Protein AF-A0A2I4CXC2-F1 (afdb_monomer_lite)

Foldseek 3Di:
DDDDDDDDDDDDDDDDDDDDDDDDDDDDDDDDDDDDDDDDDDDDDDDDDDDDDDDDDDDDDDDPPPPDDPPPPDPADDCVQLVQQVVVPWDQDPPPRDTDRQADPVVRDGPSGDPVVHDDAAEAEEDDDDQADEPLVVLVVLVVVVPVPDDDDDDDDDDDDDDDDQDPFSHDYYDYDADDPVVVVVVCPPPVNPPHRYHYHQPDFELDPDDDPPDDRSDYHRLRSVLVSVVCCVCVVRVDDDPCPPVCSCVVVVVVSVVSVVVVVVVVVD

Secondary structure (DSSP, 8-state):
------------------------PPPP-PPP----------------------------SS--SS-S-TTTT--PPPTHHHHHHHHT--EE-TTT--EESSEETTTTEE-SS-TTSSPPPPEEEE--STT-B-HHHHHHHHHHHHHTT--------------------S--EEEE--S-TTTHHHHHT-TTTTTSEEE---S-----SS--TTS-TT---HHHHHHHHHHHIIIIII-PPPSSTTGGGGHHHHHHHHHHHHHHHHHTT-

pLDDT: mean 70.17, std 25.65, range [21.83, 96.62]

Sequence (270 aa):
MSALLSVGCRTKLRLFPAAVSCRRLQLKKEPTLSQDQSVSMSSLDSHQQLSAGCRDKSTAADSEECTRPPLQGLQLASHAVLDRARQRGRVSCSRCGRNRMFFCYNCCLLLGTDKEAVPRVQVVLVFPGPQAVSFEDMLQRLRDRSSNGSGDSGEPRPKRLRAEGVQATPLKKVVFIDSTWNQTNEISTDERLQGLLRVELTSRKTCFWRSQHGKPDTYLATIEAIYYFLKDFHQLGLGLEYHGEYDNLLFFYSYLHSLVNSARRAASRS

InterPro domains:
  IPR005636 DTW [PF03942] (119-259)
  IPR005636 DTW [SM01144] (100-265)
  IPR051521 tRNA-uridine aminocarboxypropyltransferase 1/YIPF3 [PTHR15627] (119-265)

Organism: Austrofundulus limnaeus (NCBI:txid52670)
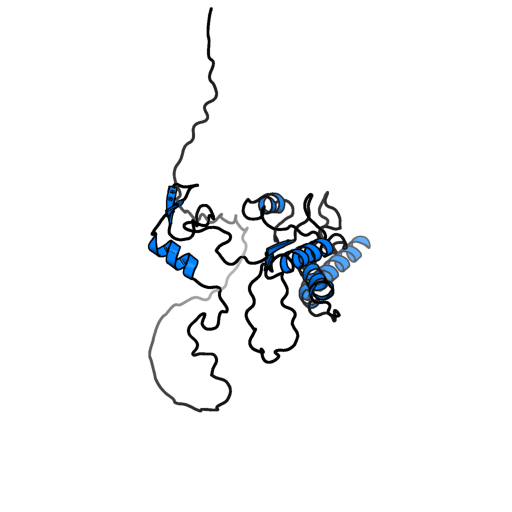
Structure (mmCIF, N/CA/C/O backbone):
data_AF-A0A2I4CXC2-F1
#
_entry.id   AF-A0A2I4CXC2-F1
#
loop_
_atom_site.group_PDB
_atom_site.id
_atom_site.type_symbol
_atom_site.label_atom_id
_atom_site.label_alt_id
_atom_site.label_comp_id
_atom_site.label_asym_id
_atom_site.label_entity_id
_atom_site.label_seq_id
_atom_site.pdbx_PDB_ins_code
_atom_site.Cartn_x
_atom_site.Cartn_y
_atom_site.Cartn_z
_atom_site.occupancy
_atom_site.B_iso_or_equiv
_atom_site.auth_seq_id
_atom_site.auth_comp_id
_atom_site.auth_asym_id
_atom_site.auth_atom_id
_atom_site.pdbx_PDB_model_num
ATOM 1 N N . MET A 1 1 ? 13.325 54.618 29.914 1.00 37.59 1 MET A N 1
ATOM 2 C CA . MET A 1 1 ? 12.220 55.282 29.189 1.00 37.59 1 MET A CA 1
ATOM 3 C C . MET A 1 1 ? 12.516 55.233 27.696 1.00 37.59 1 MET A C 1
ATOM 5 O O . MET A 1 1 ? 13.687 55.228 27.346 1.00 37.59 1 MET A O 1
ATOM 9 N N . SER A 1 2 ? 11.457 55.198 26.884 1.00 28.27 2 SER A N 1
ATOM 10 C CA . SER A 1 2 ? 11.387 55.098 25.412 1.00 28.27 2 SER A CA 1
ATOM 11 C C . SER A 1 2 ? 11.199 53.698 24.818 1.00 28.27 2 SER A C 1
ATOM 13 O O . SER A 1 2 ? 12.092 52.858 24.784 1.00 28.27 2 SER A O 1
ATOM 15 N N . ALA A 1 3 ? 9.967 53.516 24.342 1.00 31.14 3 ALA A N 1
ATOM 16 C CA . ALA A 1 3 ? 9.490 52.509 23.412 1.00 31.14 3 ALA A CA 1
ATOM 17 C C . ALA A 1 3 ? 9.954 52.807 21.975 1.00 31.14 3 ALA A C 1
ATOM 19 O O . ALA A 1 3 ? 10.245 53.958 21.663 1.00 31.14 3 ALA A O 1
ATOM 20 N N . LEU A 1 4 ? 9.904 51.796 21.101 1.00 30.23 4 LEU A N 1
ATOM 21 C CA . LEU A 1 4 ? 9.294 51.880 19.766 1.00 30.23 4 LEU A CA 1
ATOM 22 C C . LEU A 1 4 ? 9.172 50.471 19.161 1.00 30.23 4 LEU A C 1
ATOM 24 O O . LEU A 1 4 ? 10.152 49.749 18.996 1.00 30.23 4 LEU A O 1
ATOM 28 N N . LEU A 1 5 ? 7.928 50.099 18.852 1.00 30.16 5 LEU A N 1
ATOM 29 C CA . LEU A 1 5 ? 7.553 48.985 17.986 1.00 30.16 5 LEU A CA 1
ATOM 30 C C . LEU A 1 5 ? 7.993 49.277 16.545 1.00 30.16 5 LEU A C 1
ATOM 32 O O . LEU A 1 5 ? 7.842 50.405 16.078 1.00 30.16 5 LEU A O 1
ATOM 36 N N . SER A 1 6 ? 8.406 48.246 15.806 1.00 27.73 6 SER A N 1
ATOM 37 C CA . SER A 1 6 ? 8.357 48.276 14.345 1.00 27.73 6 SER A CA 1
ATOM 38 C C . SER A 1 6 ? 7.785 46.977 13.791 1.00 27.73 6 SER A C 1
ATOM 40 O O . SER A 1 6 ? 8.124 45.873 14.211 1.00 27.73 6 SER A O 1
ATOM 42 N N . VAL A 1 7 ? 6.860 47.182 12.863 1.00 31.84 7 VAL A N 1
ATOM 43 C CA . VAL A 1 7 ? 6.001 46.239 12.160 1.00 31.84 7 VAL A CA 1
ATOM 44 C C . VAL A 1 7 ? 6.451 46.220 10.701 1.00 31.84 7 VAL A C 1
ATOM 46 O O . VAL A 1 7 ? 6.673 47.275 10.114 1.00 31.84 7 VAL A O 1
ATOM 49 N N . GLY A 1 8 ? 6.482 45.045 10.077 1.00 28.12 8 GLY A N 1
ATOM 50 C CA . GLY A 1 8 ? 6.570 44.880 8.621 1.00 28.12 8 GLY A CA 1
ATOM 51 C C . GLY A 1 8 ? 6.933 43.431 8.305 1.00 28.12 8 GLY A C 1
ATOM 52 O O . GLY A 1 8 ? 7.941 42.941 8.779 1.00 28.12 8 GLY A O 1
ATOM 53 N N . CYS A 1 9 ? 6.131 42.652 7.587 1.00 28.42 9 CYS A N 1
ATOM 54 C CA . CYS A 1 9 ? 5.804 42.920 6.198 1.00 28.42 9 CYS A CA 1
ATOM 55 C C . CYS A 1 9 ? 4.432 42.329 5.828 1.00 28.42 9 CYS A C 1
ATOM 57 O O . CYS A 1 9 ? 4.094 41.200 6.179 1.00 28.42 9 CYS A O 1
ATOM 59 N N . ARG A 1 10 ? 3.634 43.128 5.114 1.00 32.59 10 ARG A N 1
ATOM 60 C CA . ARG A 1 10 ? 2.324 42.769 4.564 1.00 32.59 10 ARG A CA 1
ATOM 61 C C . ARG A 1 10 ? 2.517 42.117 3.195 1.00 32.59 10 ARG A C 1
ATOM 63 O O . ARG A 1 10 ? 2.983 42.788 2.278 1.00 32.59 10 ARG A O 1
ATOM 70 N N . THR A 1 11 ? 2.014 40.902 2.995 1.00 34.59 11 THR A N 1
ATOM 71 C CA . THR A 1 11 ? 1.656 40.424 1.650 1.00 34.59 11 THR A CA 1
ATOM 72 C C . THR A 1 11 ? 0.171 40.089 1.634 1.00 34.59 11 THR A C 1
ATOM 74 O O . THR A 1 11 ? -0.320 39.256 2.390 1.00 34.59 11 THR A O 1
ATOM 77 N N . LYS A 1 12 ? -0.560 40.849 0.816 1.00 32.84 12 LYS A N 1
ATOM 78 C CA . LYS A 1 12 ? -2.009 40.777 0.626 1.00 32.84 12 LYS A CA 1
ATOM 79 C C . LYS A 1 12 ? -2.404 39.424 0.026 1.00 32.84 12 LYS A C 1
ATOM 81 O O . LYS A 1 12 ? -1.987 39.109 -1.084 1.00 32.84 12 LYS A O 1
ATOM 86 N N . LEU A 1 13 ? -3.301 38.707 0.705 1.00 26.52 13 LEU A N 1
ATOM 87 C CA . LEU A 1 13 ? -4.211 37.761 0.062 1.00 26.52 13 LEU A CA 1
ATOM 88 C C . LEU A 1 13 ? -5.132 38.529 -0.902 1.00 26.52 13 LEU A C 1
ATOM 90 O O . LEU A 1 13 ? -5.768 3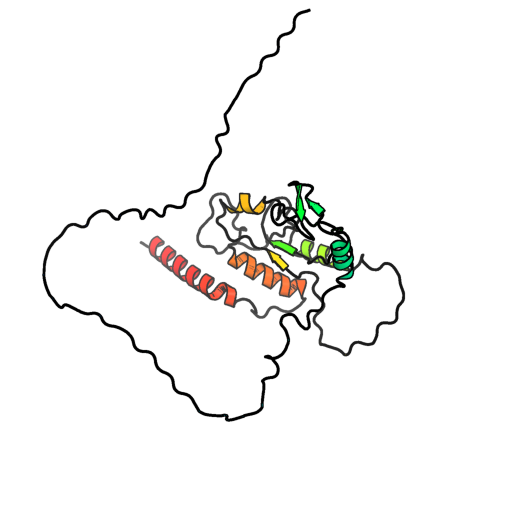9.510 -0.511 1.00 26.52 13 LEU A O 1
ATOM 94 N N . ARG A 1 14 ? -5.263 38.043 -2.139 1.00 30.25 14 ARG A N 1
ATOM 95 C CA . ARG A 1 14 ? -6.475 38.220 -2.947 1.00 30.25 14 ARG A CA 1
ATOM 96 C C . ARG A 1 14 ? -7.076 36.842 -3.197 1.00 30.25 14 ARG A C 1
ATOM 98 O O . ARG A 1 14 ? -6.388 35.936 -3.652 1.00 30.25 14 ARG A O 1
ATOM 105 N N . LEU A 1 15 ? -8.351 36.717 -2.853 1.00 26.33 15 LEU A N 1
ATOM 106 C CA . LEU A 1 15 ? -9.202 35.556 -3.074 1.00 26.33 15 LEU A CA 1
ATOM 107 C C . LEU A 1 15 ? -10.128 35.824 -4.279 1.00 26.33 15 LEU A C 1
ATOM 109 O O . LEU A 1 15 ? -10.393 36.988 -4.580 1.00 26.33 15 LEU A O 1
ATOM 113 N N . PHE A 1 16 ? -10.678 34.731 -4.828 1.00 25.25 16 PHE A N 1
ATOM 114 C CA . PHE A 1 16 ? -11.792 34.578 -5.793 1.00 25.25 16 PHE A CA 1
ATOM 115 C C . PHE A 1 16 ? -11.436 34.498 -7.293 1.00 25.25 16 PHE A C 1
ATOM 117 O O . PHE A 1 16 ? -10.509 35.165 -7.739 1.00 25.25 16 PHE A O 1
ATOM 124 N N . PRO A 1 17 ? -12.272 33.829 -8.120 1.00 31.28 17 PRO A N 1
ATOM 125 C CA . PRO A 1 17 ? -12.870 32.495 -7.969 1.00 31.28 17 PRO A CA 1
ATOM 126 C C . PRO A 1 17 ? -12.696 31.631 -9.246 1.00 31.28 17 PRO A C 1
ATOM 128 O O . PRO A 1 17 ? -12.176 32.074 -10.265 1.00 31.28 17 PRO A O 1
ATOM 131 N N . ALA A 1 18 ? -13.153 30.379 -9.184 1.00 28.72 18 ALA A N 1
ATOM 132 C CA . ALA A 1 18 ? -13.171 29.430 -10.295 1.00 28.72 18 ALA A CA 1
ATOM 133 C C . ALA A 1 18 ? -14.007 29.904 -11.502 1.00 28.72 18 ALA A C 1
ATOM 135 O O . ALA A 1 18 ? -15.145 30.338 -11.336 1.00 28.72 18 ALA A O 1
ATOM 136 N N . ALA A 1 19 ? -13.483 29.697 -12.713 1.00 28.44 19 ALA A N 1
ATOM 137 C CA . ALA A 1 19 ? -14.275 29.519 -13.925 1.00 28.44 19 ALA A CA 1
ATOM 138 C C . ALA A 1 19 ? -13.530 28.591 -14.895 1.00 28.44 19 ALA A C 1
ATOM 140 O O . ALA A 1 19 ? -12.370 28.801 -15.246 1.00 28.44 19 ALA A O 1
ATOM 141 N N . VAL A 1 20 ? -14.232 27.537 -15.290 1.00 33.56 20 VAL A N 1
ATOM 142 C CA . VAL A 1 20 ? -13.863 26.566 -16.315 1.00 33.56 20 VAL A CA 1
ATOM 143 C C . VAL A 1 20 ? -13.752 27.281 -17.662 1.00 33.56 20 VAL A C 1
ATOM 145 O O . VAL A 1 20 ? -14.704 27.915 -18.108 1.00 33.56 20 VAL A O 1
ATOM 148 N N . SER A 1 21 ? -12.619 27.143 -18.349 1.00 27.64 21 SER A N 1
ATOM 149 C CA . SER A 1 21 ? -12.557 27.368 -19.794 1.00 27.64 21 SER A CA 1
ATOM 150 C C . SER A 1 21 ? -11.526 26.437 -20.415 1.00 27.64 21 SER A C 1
ATOM 152 O O . SER A 1 21 ? -10.316 26.597 -20.267 1.00 27.64 21 SER A O 1
ATOM 154 N N . CYS A 1 22 ? -12.047 25.420 -21.094 1.00 30.59 22 CYS A N 1
ATOM 155 C CA . CYS A 1 22 ? -11.311 24.563 -22.002 1.00 30.59 22 CYS A CA 1
ATOM 156 C C . CYS A 1 22 ? -10.794 25.428 -23.165 1.00 30.59 22 CYS A C 1
ATOM 158 O O . CYS A 1 22 ? -11.579 25.892 -23.991 1.00 30.59 22 CYS A O 1
ATOM 160 N N . ARG A 1 23 ? -9.477 25.658 -23.241 1.00 29.89 23 ARG A N 1
ATOM 161 C CA . ARG A 1 23 ? -8.827 26.169 -24.455 1.00 29.89 23 ARG A CA 1
ATOM 162 C C . ARG A 1 23 ? -7.799 25.170 -24.965 1.00 29.89 23 ARG A C 1
ATOM 164 O O . ARG A 1 23 ? -6.670 25.082 -24.500 1.00 29.89 23 ARG A O 1
ATOM 171 N N . ARG A 1 24 ? -8.278 24.437 -25.967 1.00 29.05 24 ARG A N 1
ATOM 172 C CA . ARG A 1 24 ? -7.571 23.741 -27.042 1.00 29.05 24 ARG A CA 1
ATOM 173 C C . ARG A 1 24 ? -6.369 24.573 -27.519 1.00 29.05 24 ARG A C 1
ATOM 175 O O . ARG A 1 24 ? -6.559 25.628 -28.122 1.00 29.05 24 ARG A O 1
ATOM 182 N N . LEU A 1 25 ? -5.146 24.115 -27.247 1.00 27.22 25 LEU A N 1
ATOM 183 C CA . LEU A 1 25 ? -3.943 24.681 -27.858 1.00 27.22 25 LEU A CA 1
ATOM 184 C C . LEU A 1 25 ? -3.836 24.181 -29.303 1.00 27.22 25 LEU A C 1
ATOM 186 O O . LEU A 1 25 ? -3.941 22.989 -29.584 1.00 27.22 25 LEU A O 1
ATOM 190 N N . GLN A 1 26 ? -3.715 25.149 -30.205 1.00 27.84 26 GLN A N 1
ATOM 191 C CA . GLN A 1 26 ? -3.721 25.011 -31.654 1.00 27.84 26 GLN A CA 1
ATOM 192 C C . GLN A 1 26 ? -2.409 24.395 -32.160 1.00 27.84 26 GLN A C 1
ATOM 194 O O . GLN A 1 26 ? -1.320 24.862 -31.826 1.00 27.84 26 GLN A O 1
ATOM 199 N N . LEU A 1 27 ? -2.538 23.375 -33.011 1.00 25.33 27 LEU A N 1
ATOM 200 C CA . LEU A 1 27 ? -1.482 22.859 -33.880 1.00 25.33 27 LEU A CA 1
ATOM 201 C C . LEU A 1 27 ? -1.087 23.930 -34.911 1.00 25.33 27 LEU A C 1
ATOM 203 O O . LEU A 1 27 ? -1.946 24.546 -35.545 1.00 25.33 27 LEU A O 1
ATOM 207 N N . LYS A 1 28 ? 0.221 24.154 -35.071 1.00 29.17 28 LYS A N 1
ATOM 208 C CA . LYS A 1 28 ? 0.804 25.031 -36.093 1.00 29.17 28 LYS A CA 1
ATOM 209 C C . LYS A 1 28 ? 1.040 24.246 -37.394 1.00 29.17 28 LYS A C 1
ATOM 211 O O . LYS A 1 28 ? 1.805 23.295 -37.389 1.00 29.17 28 LYS A O 1
ATOM 216 N N . LYS A 1 29 ? 0.365 24.716 -38.452 1.00 26.84 29 LYS A N 1
ATOM 217 C CA . LYS A 1 29 ? 0.660 24.729 -39.905 1.00 26.84 29 LYS A CA 1
ATOM 218 C C . LYS A 1 29 ? 1.588 23.659 -40.526 1.00 26.84 29 LYS A C 1
ATOM 220 O O . LYS A 1 29 ? 2.793 23.668 -40.307 1.00 26.84 29 LYS A O 1
ATOM 225 N N . GLU A 1 30 ? 0.989 22.909 -41.450 1.00 27.02 30 GLU A N 1
ATOM 226 C CA . GLU A 1 30 ? 1.577 22.188 -42.596 1.00 27.02 30 GLU A CA 1
ATOM 227 C C . GLU A 1 30 ? 2.148 23.133 -43.682 1.00 27.02 30 GLU A C 1
ATOM 229 O O . GLU A 1 30 ? 1.656 24.263 -43.822 1.00 27.02 30 GLU A O 1
ATOM 234 N N . PRO A 1 31 ? 3.075 22.656 -44.539 1.00 26.44 31 PRO A N 1
ATOM 235 C CA . PRO A 1 31 ? 3.240 23.106 -45.916 1.00 26.44 31 PRO A CA 1
ATOM 236 C C . PRO A 1 31 ? 2.554 22.156 -46.925 1.00 26.44 31 PRO A C 1
ATOM 238 O O . PRO A 1 31 ? 2.636 20.937 -46.840 1.00 26.44 31 PRO A O 1
ATOM 241 N N . THR A 1 32 ? 1.881 22.756 -47.904 1.00 25.59 32 THR A N 1
ATOM 242 C CA . THR A 1 32 ? 1.094 22.152 -48.994 1.00 25.59 32 THR A CA 1
ATOM 243 C C . THR A 1 32 ? 1.932 21.540 -50.124 1.00 25.59 32 THR A C 1
ATOM 245 O O . THR A 1 32 ? 2.887 22.191 -50.542 1.00 25.59 32 THR A O 1
ATOM 248 N N . LEU A 1 33 ? 1.457 20.443 -50.744 1.00 21.83 33 LEU A N 1
ATOM 249 C CA . LEU A 1 33 ? 1.248 20.347 -52.208 1.00 21.83 33 LEU A CA 1
ATOM 250 C C . LEU A 1 33 ? 0.428 19.095 -52.633 1.00 21.83 33 LEU A C 1
ATOM 252 O O . LEU A 1 33 ? 0.834 17.985 -52.315 1.00 21.83 33 LEU A O 1
ATOM 256 N N . SER A 1 34 ? -0.650 19.335 -53.414 1.00 25.19 34 SER A N 1
ATOM 257 C CA . SER A 1 34 ? -1.304 18.514 -54.485 1.00 25.19 34 SER A CA 1
ATOM 258 C C . SER A 1 34 ? -1.699 17.040 -54.224 1.00 25.19 34 SER A C 1
ATOM 260 O O . SER A 1 34 ? -0.914 16.282 -53.685 1.00 25.19 34 SER A O 1
ATOM 262 N N . GLN A 1 35 ? -2.829 16.480 -54.676 1.00 27.12 35 GLN A N 1
ATOM 263 C CA . GLN A 1 35 ? -3.943 16.892 -55.546 1.00 27.12 35 GLN A CA 1
ATOM 264 C C . GLN A 1 35 ? -5.062 15.822 -55.406 1.00 27.12 35 GLN A C 1
ATOM 266 O O . GLN A 1 35 ? -4.752 14.648 -55.238 1.00 27.12 35 GLN A O 1
ATOM 271 N N . ASP A 1 36 ? -6.322 16.262 -55.475 1.00 25.41 36 ASP A N 1
ATOM 272 C CA . ASP A 1 36 ? -7.556 15.604 -55.955 1.00 25.41 36 ASP A CA 1
ATOM 273 C C . ASP A 1 36 ? -7.816 14.093 -55.753 1.00 25.41 36 ASP A C 1
ATOM 275 O O . ASP A 1 36 ? -7.166 13.244 -56.351 1.00 25.41 36 ASP A O 1
ATOM 279 N N . GLN A 1 37 ? -8.931 13.761 -55.081 1.00 30.50 37 GLN A N 1
ATOM 280 C CA . GLN A 1 37 ? -10.172 13.321 -55.754 1.00 30.50 37 GLN A CA 1
ATOM 281 C C . GLN A 1 37 ? -11.347 13.128 -54.761 1.00 30.50 37 GLN A C 1
ATOM 283 O O . GLN A 1 37 ? -11.192 12.636 -53.647 1.00 30.50 37 GLN A O 1
ATOM 288 N N . SER A 1 38 ? -12.523 13.575 -55.217 1.00 25.53 38 SER A N 1
ATOM 289 C CA . SER A 1 38 ? -13.906 13.435 -54.707 1.00 25.53 38 SER A CA 1
ATOM 290 C C . SER A 1 38 ? -14.240 12.050 -54.122 1.00 25.53 38 SER A C 1
ATOM 292 O O . SER A 1 38 ? -13.679 11.071 -54.592 1.00 25.53 38 SER A O 1
ATOM 294 N N . VAL A 1 39 ? -15.148 11.883 -53.146 1.00 27.50 39 VAL A N 1
ATOM 295 C CA . VAL A 1 39 ? -16.622 11.841 -53.331 1.00 27.50 39 VAL A CA 1
ATOM 296 C C . VAL A 1 39 ? -17.381 12.221 -52.037 1.00 27.50 39 VAL A C 1
ATOM 298 O O . VAL A 1 39 ? -16.948 11.944 -50.922 1.00 27.50 39 VAL A O 1
ATOM 301 N N . SER A 1 40 ? -18.525 12.874 -52.241 1.00 25.59 40 SER A N 1
ATOM 302 C CA . SER A 1 40 ? -19.445 13.527 -51.303 1.00 25.59 40 SER A CA 1
ATOM 303 C C . SER A 1 40 ? -20.445 12.610 -50.575 1.00 25.59 40 SER A C 1
ATOM 305 O O . SER A 1 40 ? -20.800 11.567 -51.105 1.00 25.59 40 SER A O 1
ATOM 307 N N . MET A 1 41 ? -21.007 13.163 -49.477 1.00 23.31 41 MET A N 1
ATOM 308 C CA . MET A 1 41 ? -22.422 13.102 -49.017 1.00 23.31 41 MET A CA 1
ATOM 309 C C . MET A 1 41 ? -23.025 11.719 -48.674 1.00 23.31 41 MET A C 1
ATOM 311 O O . MET A 1 41 ? -22.771 10.731 -49.330 1.00 23.31 41 MET A O 1
ATOM 315 N N . SER A 1 42 ? -23.896 11.533 -47.684 1.00 27.14 42 SER A N 1
ATOM 316 C CA . SER A 1 42 ? -24.727 12.444 -46.896 1.00 27.14 42 SER A CA 1
ATOM 317 C C . SER A 1 42 ? -25.427 11.658 -45.778 1.00 27.14 42 SER A C 1
ATOM 319 O O . SER A 1 42 ? -25.714 10.475 -45.920 1.00 27.14 42 SER A O 1
ATOM 321 N N . SER A 1 43 ? -25.720 12.394 -44.707 1.00 25.80 43 SER A N 1
ATOM 322 C CA . SER A 1 43 ? -26.764 12.251 -43.682 1.00 25.80 43 SER A CA 1
ATOM 323 C C . SER A 1 43 ? -27.992 11.368 -43.980 1.00 25.80 43 SER A C 1
ATOM 325 O O . SER A 1 43 ? -28.508 11.398 -45.094 1.00 25.80 43 SER A O 1
ATOM 327 N N . LEU A 1 44 ? -28.521 10.757 -42.906 1.00 28.66 44 LEU A N 1
ATOM 328 C CA . LEU A 1 44 ? -29.914 10.759 -42.386 1.00 28.66 44 LEU A CA 1
ATOM 329 C C . LEU A 1 44 ? -30.211 9.376 -41.761 1.00 28.66 44 LEU A C 1
ATOM 331 O O . LEU A 1 44 ? -30.001 8.358 -42.403 1.00 28.66 44 LEU A O 1
ATOM 335 N N . ASP A 1 45 ? -30.420 9.237 -40.453 1.00 28.30 45 ASP A N 1
ATOM 336 C CA . ASP A 1 45 ? -31.553 9.622 -39.586 1.00 28.30 45 ASP A CA 1
ATOM 337 C C . ASP A 1 45 ? -32.479 8.421 -39.303 1.00 28.30 45 ASP A C 1
ATOM 339 O O . ASP A 1 45 ? -32.915 7.726 -40.213 1.00 28.30 45 ASP A O 1
ATOM 343 N N . SER A 1 46 ? -32.701 8.197 -38.005 1.00 29.66 46 SER A N 1
ATOM 344 C CA . SER A 1 46 ? -33.864 7.626 -37.314 1.00 29.66 46 SER A CA 1
ATOM 345 C C . SER A 1 46 ? -34.741 6.562 -37.996 1.00 29.66 46 SER A C 1
ATOM 347 O O . SER A 1 46 ? -35.353 6.815 -39.019 1.00 29.66 46 SER A O 1
ATOM 349 N N . HIS A 1 47 ? -34.985 5.438 -37.307 1.00 31.17 47 HIS A N 1
ATOM 350 C CA . HIS A 1 47 ? -36.327 5.126 -36.785 1.00 31.17 47 HIS A CA 1
ATOM 351 C C . HIS A 1 47 ? -36.327 3.916 -35.831 1.00 31.17 47 HIS A C 1
ATOM 353 O O . HIS A 1 47 ? -35.715 2.875 -36.053 1.00 31.17 47 HIS A O 1
ATOM 359 N N . GLN A 1 48 ? -37.047 4.120 -34.735 1.00 35.38 48 GLN A N 1
ATOM 360 C CA . GLN A 1 48 ? -37.388 3.234 -33.628 1.00 35.38 48 GLN A CA 1
ATOM 361 C C . GLN A 1 48 ? -38.640 2.412 -33.979 1.00 35.38 48 GLN A C 1
ATOM 363 O O . GLN A 1 48 ? -39.601 3.034 -34.417 1.00 35.38 48 GLN A O 1
ATOM 368 N N . GLN A 1 49 ? -38.681 1.090 -33.717 1.00 32.53 49 GLN A N 1
ATOM 369 C CA . GLN A 1 49 ? -39.896 0.374 -33.253 1.00 32.53 49 GLN A CA 1
ATOM 370 C C . GLN A 1 49 ? -39.703 -1.134 -32.947 1.00 32.53 49 GLN A C 1
ATOM 372 O O . GLN A 1 49 ? -39.457 -1.955 -33.820 1.00 32.53 49 GLN A O 1
ATOM 377 N N . LEU A 1 50 ? -39.845 -1.452 -31.653 1.00 33.69 50 LEU A N 1
ATOM 378 C CA . LEU A 1 50 ? -40.627 -2.526 -31.004 1.00 33.69 50 LEU A CA 1
ATOM 379 C C . LEU A 1 50 ? -41.063 -3.793 -31.788 1.00 33.69 50 LEU A C 1
ATOM 381 O O . LEU A 1 50 ? -41.888 -3.722 -32.691 1.00 33.69 50 LEU A O 1
ATOM 385 N N . SER A 1 51 ? -40.691 -4.968 -31.259 1.00 32.28 51 SER A N 1
ATOM 386 C CA . SER A 1 51 ? -41.558 -6.146 -30.976 1.00 32.28 51 SER A CA 1
ATOM 387 C C . SER A 1 51 ? -40.708 -7.193 -30.218 1.00 32.28 51 SER A C 1
ATOM 389 O O . SER A 1 51 ? -39.590 -7.485 -30.614 1.00 32.28 51 SER A O 1
ATOM 391 N N . ALA A 1 52 ? -40.987 -7.544 -28.958 1.00 31.77 52 ALA A N 1
ATOM 392 C CA . ALA A 1 52 ? -42.033 -8.433 -28.437 1.00 31.77 52 ALA A CA 1
ATOM 393 C C . ALA A 1 52 ? -41.891 -9.915 -28.862 1.00 31.77 52 ALA A C 1
ATOM 395 O O . ALA A 1 52 ? -42.368 -10.310 -29.917 1.00 31.77 52 ALA A O 1
ATOM 396 N N . GLY A 1 53 ? -41.344 -10.731 -27.946 1.00 29.75 53 GLY A N 1
ATOM 397 C CA . GLY A 1 53 ? -41.732 -12.133 -27.737 1.00 29.75 53 GLY A CA 1
ATOM 398 C C . GLY A 1 53 ? -40.788 -13.221 -28.262 1.00 29.75 53 GLY A C 1
ATOM 399 O O . GLY A 1 53 ? -40.759 -13.489 -29.454 1.00 29.75 53 GLY A O 1
ATOM 400 N N . CYS A 1 54 ? -40.149 -13.972 -27.357 1.00 28.91 54 CYS A N 1
ATOM 401 C CA . CYS A 1 54 ? -40.548 -15.364 -27.103 1.00 28.91 54 CYS A CA 1
ATOM 402 C C . CYS A 1 54 ? -39.866 -15.965 -25.863 1.00 28.91 54 CYS A C 1
ATOM 404 O O . CYS A 1 54 ? -38.741 -15.632 -25.504 1.00 28.91 54 CYS A O 1
ATOM 406 N N . ARG A 1 55 ? -40.655 -16.826 -25.218 1.00 35.38 55 ARG A N 1
ATOM 407 C CA . ARG A 1 55 ? -40.509 -17.503 -23.929 1.00 35.38 55 ARG A CA 1
ATOM 408 C C . ARG A 1 55 ? -39.369 -18.522 -23.852 1.00 35.38 55 ARG A C 1
ATOM 410 O O . ARG A 1 55 ? -39.083 -19.222 -24.816 1.00 35.38 55 ARG A O 1
ATOM 417 N N . ASP A 1 56 ? -38.857 -18.612 -22.626 1.00 33.09 56 ASP A N 1
ATOM 418 C CA . ASP A 1 56 ? -38.411 -19.775 -21.854 1.00 33.09 56 ASP A CA 1
ATOM 419 C C . ASP A 1 56 ? -37.882 -21.017 -22.577 1.00 33.09 56 ASP A C 1
ATOM 421 O O . ASP A 1 56 ? -38.613 -21.780 -23.212 1.00 33.09 56 ASP A O 1
ATOM 425 N N . LYS A 1 57 ? -36.633 -21.347 -22.237 1.00 39.06 57 LYS A N 1
ATOM 426 C CA . LYS A 1 57 ? -36.242 -22.738 -22.027 1.00 39.06 57 LYS A CA 1
ATOM 427 C C . LYS A 1 57 ? -35.396 -22.838 -20.762 1.00 39.06 57 LYS A C 1
ATOM 429 O O . LYS A 1 57 ? -34.218 -22.501 -20.748 1.00 39.06 57 LYS A O 1
ATOM 434 N N . SER A 1 58 ? -36.048 -23.270 -19.690 1.00 40.91 58 SER A N 1
ATOM 435 C CA . SER A 1 58 ? -35.429 -23.634 -18.424 1.00 40.91 58 SER A CA 1
ATOM 436 C C . SER A 1 58 ? -34.482 -24.818 -18.627 1.00 40.91 58 SER A C 1
ATOM 438 O O . SER A 1 58 ? -34.906 -25.899 -19.033 1.00 40.91 58 SER A O 1
ATOM 440 N N . THR A 1 59 ? -33.215 -24.634 -18.275 1.00 39.16 59 THR A N 1
ATOM 441 C CA . THR A 1 59 ? -32.347 -25.711 -17.795 1.00 39.16 59 THR A CA 1
ATOM 442 C C . THR A 1 59 ? -31.851 -25.288 -16.426 1.00 39.16 59 THR A C 1
ATOM 444 O O . THR A 1 59 ? -31.097 -24.329 -16.293 1.00 39.16 59 THR A O 1
ATOM 447 N N . ALA A 1 60 ? -32.380 -25.964 -15.411 1.00 47.91 60 ALA A N 1
ATOM 448 C CA . ALA A 1 60 ? -32.054 -25.775 -14.014 1.00 47.91 60 ALA A CA 1
ATOM 449 C C . ALA A 1 60 ? -30.641 -26.297 -13.724 1.00 47.91 60 ALA A C 1
ATOM 451 O O . ALA A 1 60 ? -30.429 -27.506 -13.698 1.00 47.91 60 ALA A O 1
ATOM 452 N N . ALA A 1 61 ? -29.703 -25.376 -13.524 1.00 43.72 61 ALA A N 1
ATOM 453 C CA . ALA A 1 61 ? -28.542 -25.488 -12.643 1.00 43.72 61 ALA A CA 1
ATOM 454 C C . ALA A 1 61 ? -27.866 -24.104 -12.608 1.00 43.72 61 ALA A C 1
ATOM 456 O O . ALA A 1 61 ? -27.602 -23.532 -13.660 1.00 43.72 61 ALA A O 1
ATOM 457 N N . ASP A 1 62 ? -27.638 -23.581 -11.403 1.00 44.59 62 ASP A N 1
ATOM 458 C CA . ASP A 1 62 ? -26.998 -22.295 -11.074 1.00 44.59 62 ASP A CA 1
ATOM 459 C C . ASP A 1 62 ? -27.730 -20.996 -11.449 1.00 44.59 62 ASP A C 1
ATOM 461 O O . ASP A 1 62 ? -27.380 -20.276 -12.381 1.00 44.59 62 ASP A O 1
ATOM 465 N N . SER A 1 63 ? -28.704 -20.611 -10.615 1.00 46.06 63 SER A N 1
ATOM 466 C CA . SER A 1 63 ? -29.216 -19.232 -10.581 1.00 46.06 63 SER A CA 1
ATOM 467 C C . SER A 1 63 ? -29.712 -18.790 -9.193 1.00 46.06 63 SER A C 1
ATOM 469 O O . SER A 1 63 ? -30.740 -18.125 -9.089 1.00 46.06 63 SER A O 1
ATOM 471 N N . GLU A 1 64 ? -29.005 -19.139 -8.111 1.00 52.59 64 GLU A N 1
ATOM 472 C CA . GLU A 1 64 ? -29.294 -18.620 -6.753 1.00 52.59 64 GLU A CA 1
ATOM 473 C C . GLU A 1 64 ? -28.409 -17.429 -6.329 1.00 52.59 64 GLU A C 1
ATOM 475 O O . GLU A 1 64 ? -28.481 -16.959 -5.193 1.00 52.59 64 GLU A O 1
ATOM 480 N N . GLU A 1 65 ? -27.591 -16.881 -7.231 1.00 51.53 65 GLU A N 1
ATOM 481 C CA . GLU A 1 65 ? -26.686 -15.763 -6.916 1.00 51.53 65 GLU A CA 1
ATOM 482 C C . GLU A 1 65 ? -27.168 -14.399 -7.450 1.00 51.53 65 GLU A C 1
ATOM 484 O O . GLU A 1 65 ? -26.394 -13.456 -7.568 1.00 51.53 65 GLU A O 1
ATOM 489 N N . CYS A 1 66 ? -28.463 -14.252 -7.757 1.00 49.47 66 CYS A N 1
ATOM 490 C CA . CYS A 1 66 ? -29.016 -12.984 -8.265 1.00 49.47 66 CYS A CA 1
ATOM 491 C C . CYS A 1 66 ? -30.070 -12.326 -7.349 1.00 49.47 66 CYS A C 1
ATOM 493 O O . CYS A 1 66 ? -30.479 -11.195 -7.594 1.00 49.47 66 CYS A O 1
ATOM 495 N N . THR A 1 67 ? -30.503 -12.980 -6.265 1.00 60.31 67 THR A N 1
ATOM 496 C CA . THR A 1 67 ? -31.625 -12.500 -5.426 1.00 60.31 67 THR A CA 1
ATOM 497 C C . THR A 1 67 ? -31.236 -12.010 -4.036 1.00 60.31 67 THR A C 1
ATOM 499 O O . THR A 1 67 ? -32.113 -11.574 -3.292 1.00 60.31 67 THR A O 1
ATOM 502 N N . ARG A 1 68 ? -29.954 -12.032 -3.651 1.00 61.44 68 ARG A N 1
ATOM 503 C CA . ARG A 1 68 ? -29.538 -11.478 -2.353 1.00 61.44 68 ARG A CA 1
ATOM 504 C C . ARG A 1 68 ? -29.504 -9.947 -2.438 1.00 61.44 68 ARG A C 1
ATOM 506 O O . ARG A 1 68 ? -28.772 -9.420 -3.277 1.00 61.44 68 ARG A O 1
ATOM 513 N N . PRO A 1 69 ? -30.247 -9.221 -1.581 1.00 71.88 69 PRO A N 1
ATOM 514 C CA . PRO A 1 69 ? -30.061 -7.793 -1.384 1.00 71.88 69 PRO A CA 1
ATOM 515 C C . PRO A 1 69 ? -28.576 -7.406 -1.313 1.00 71.88 69 PRO A C 1
ATOM 517 O O . PRO A 1 69 ? -27.787 -8.117 -0.676 1.00 71.88 69 PRO A O 1
ATOM 520 N N . PRO A 1 70 ? -28.173 -6.282 -1.938 1.00 72.12 70 PRO A N 1
ATOM 521 C CA . PRO A 1 70 ? -26.797 -5.813 -1.876 1.00 72.12 70 PRO A CA 1
ATOM 522 C C . PRO A 1 70 ? -26.312 -5.755 -0.425 1.00 72.12 70 PRO A C 1
ATOM 524 O O . PRO A 1 70 ? -27.020 -5.250 0.445 1.00 72.12 70 PRO A O 1
ATOM 527 N N . LEU A 1 71 ? -25.092 -6.244 -0.175 1.00 73.50 71 LEU A N 1
ATOM 528 C CA . LEU A 1 71 ? -24.443 -6.259 1.146 1.00 73.50 71 LEU A CA 1
ATOM 529 C C . LEU A 1 71 ? -25.045 -7.246 2.171 1.00 73.50 71 LEU A C 1
ATOM 531 O O . LEU A 1 71 ? -24.635 -7.237 3.336 1.00 73.50 71 LEU A O 1
ATOM 535 N N . GLN A 1 72 ? -25.963 -8.131 1.768 1.00 74.06 72 GLN A N 1
ATOM 536 C CA . GLN A 1 72 ? -26.458 -9.193 2.643 1.00 74.06 72 GLN A CA 1
ATOM 537 C C . GLN A 1 72 ? -25.422 -10.320 2.783 1.00 74.06 72 GLN A C 1
ATOM 539 O O . GLN A 1 72 ? -24.907 -10.838 1.796 1.00 74.06 72 GLN A O 1
ATOM 544 N N . GLY A 1 73 ? -25.101 -10.687 4.029 1.00 71.69 73 GLY A N 1
ATOM 545 C CA . GLY A 1 73 ? -24.086 -11.700 4.359 1.00 71.69 73 GLY A CA 1
ATOM 546 C C . GLY A 1 73 ? -22.739 -11.146 4.839 1.00 71.69 73 GLY A C 1
ATOM 547 O O . GLY A 1 73 ? -21.844 -11.924 5.164 1.00 71.69 73 GLY A O 1
ATOM 548 N N . LEU A 1 74 ? -22.579 -9.820 4.937 1.00 76.44 74 LEU A N 1
ATOM 549 C CA . LEU A 1 74 ? -21.377 -9.230 5.529 1.00 76.44 74 LEU A CA 1
ATOM 550 C C . LEU A 1 74 ? -21.292 -9.527 7.033 1.00 76.44 74 LEU A C 1
ATOM 552 O O . LEU A 1 74 ? -22.206 -9.224 7.799 1.00 76.44 74 LEU A O 1
ATOM 556 N N . GLN A 1 75 ? -20.147 -10.051 7.470 1.00 83.00 75 GLN A N 1
ATOM 557 C CA . GLN A 1 75 ? -19.830 -10.249 8.886 1.00 83.00 75 GLN A CA 1
ATOM 558 C C . GLN A 1 75 ? -19.320 -8.938 9.503 1.00 83.00 75 GLN A C 1
ATOM 560 O O . GLN A 1 75 ? -18.122 -8.748 9.712 1.00 83.00 75 GLN A O 1
ATOM 565 N N . LEU A 1 76 ? -20.235 -7.997 9.732 1.00 83.12 76 LEU A N 1
ATOM 566 C CA . LEU A 1 76 ? -19.930 -6.696 10.330 1.00 83.12 76 LEU A CA 1
ATOM 567 C C . LEU A 1 76 ? -19.979 -6.762 11.860 1.00 83.12 76 LEU A C 1
ATOM 569 O O . LEU A 1 76 ? -20.734 -7.541 12.442 1.00 83.12 76 LEU A O 1
ATOM 573 N N . ALA A 1 77 ? -19.199 -5.904 12.519 1.00 86.25 77 ALA A N 1
ATOM 574 C CA . ALA A 1 77 ? -19.354 -5.685 13.953 1.00 86.25 77 ALA A CA 1
ATOM 575 C C . ALA A 1 77 ? -20.701 -5.007 14.266 1.00 86.25 77 ALA A C 1
ATOM 577 O O . ALA A 1 77 ? -21.355 -4.443 13.387 1.00 86.25 77 ALA A O 1
ATOM 578 N N . SER A 1 78 ? -21.094 -5.024 15.541 1.00 90.44 78 SER A N 1
ATOM 579 C CA . SER A 1 78 ? -22.328 -4.377 15.995 1.00 90.44 78 SER A CA 1
ATOM 580 C C . SER A 1 78 ? -22.362 -2.882 15.654 1.00 90.44 78 SER A C 1
ATOM 582 O O . SER A 1 78 ? -21.403 -2.148 15.895 1.00 90.44 78 SER A O 1
ATOM 584 N N . HIS A 1 79 ? -23.511 -2.417 15.158 1.00 93.06 79 HIS A N 1
ATOM 585 C CA . HIS A 1 79 ? -23.748 -1.012 14.816 1.00 93.06 79 HIS A CA 1
ATOM 586 C C . HIS A 1 79 ? -24.163 -0.155 16.023 1.00 93.06 79 HIS A C 1
ATOM 588 O O . HIS A 1 79 ? -24.314 1.056 15.878 1.00 93.06 79 HIS A O 1
ATOM 594 N N . ALA A 1 80 ? -24.261 -0.732 17.228 1.00 92.94 80 ALA A N 1
ATOM 595 C CA . ALA A 1 80 ? -24.759 -0.043 18.423 1.00 92.94 80 ALA A CA 1
ATOM 596 C C . ALA A 1 80 ? -24.028 1.279 18.731 1.00 92.94 80 ALA A C 1
ATOM 598 O O . ALA A 1 80 ? -24.614 2.229 19.249 1.00 92.94 80 ALA A O 1
ATOM 599 N N . VAL A 1 81 ? -22.736 1.359 18.406 1.00 91.56 81 VAL A N 1
ATOM 600 C CA . VAL A 1 81 ? -21.931 2.580 18.554 1.00 91.56 81 VAL A CA 1
ATOM 601 C C . VAL A 1 81 ? -22.417 3.689 17.614 1.00 91.56 81 VAL A C 1
ATOM 603 O O . VAL A 1 81 ? -22.531 4.843 18.031 1.00 91.56 81 VAL A O 1
ATOM 606 N N . LEU A 1 82 ? -22.748 3.338 16.370 1.00 91.56 82 LEU A N 1
ATOM 607 C CA . LEU A 1 82 ? -23.291 4.269 15.385 1.00 91.56 82 LEU A CA 1
ATOM 608 C C . LEU A 1 82 ? -24.729 4.663 15.725 1.00 91.56 82 LEU A C 1
ATOM 610 O O . LEU A 1 82 ? -25.079 5.827 15.557 1.00 91.56 82 LEU A O 1
ATOM 614 N N . ASP A 1 83 ? -25.536 3.752 16.269 1.00 94.44 83 ASP A N 1
ATOM 615 C CA . ASP A 1 83 ? -26.899 4.070 16.715 1.00 94.44 83 ASP A CA 1
ATOM 616 C C . ASP A 1 83 ? -26.892 5.102 17.846 1.00 94.44 83 ASP A C 1
ATOM 618 O O . ASP A 1 83 ? -27.598 6.111 17.776 1.00 94.44 83 ASP A O 1
ATOM 622 N N . ARG A 1 84 ? -26.014 4.920 18.842 1.00 92.81 84 ARG A N 1
ATOM 623 C CA . ARG A 1 84 ? -25.806 5.909 19.911 1.00 92.81 84 ARG A CA 1
ATOM 624 C C . ARG A 1 84 ? -25.331 7.254 19.364 1.00 92.81 84 ARG A C 1
ATOM 626 O O . ARG A 1 84 ? -25.822 8.296 19.794 1.00 92.81 84 ARG A O 1
ATOM 633 N N . ALA A 1 85 ? -24.396 7.252 18.412 1.00 91.56 85 ALA A N 1
ATOM 634 C CA . ALA A 1 85 ? -23.930 8.483 17.772 1.00 91.56 85 ALA A CA 1
ATOM 635 C C . ALA A 1 85 ? -25.052 9.171 16.971 1.00 91.56 85 ALA A C 1
ATOM 637 O O . ALA A 1 85 ? -25.202 10.388 17.046 1.00 91.56 85 ALA A O 1
ATOM 638 N N . ARG A 1 86 ? -25.897 8.401 16.273 1.00 94.00 86 ARG A N 1
ATOM 639 C CA . ARG A 1 86 ? -27.048 8.908 15.512 1.00 94.00 86 ARG A CA 1
ATOM 640 C C . ARG A 1 86 ? -28.087 9.569 16.413 1.00 94.00 86 ARG A C 1
ATOM 642 O O . ARG A 1 86 ? -28.596 10.628 16.058 1.00 94.00 86 ARG A O 1
ATOM 649 N N . GLN A 1 87 ? -28.388 8.964 17.563 1.00 94.81 87 GLN A N 1
ATOM 650 C CA . GLN A 1 87 ? -29.343 9.500 18.543 1.00 94.81 87 GLN A CA 1
ATOM 651 C C . GLN A 1 87 ? -28.899 10.852 19.117 1.00 94.81 87 GLN A C 1
ATOM 653 O O . GLN A 1 87 ? -29.734 11.708 19.386 1.00 94.81 87 GLN A O 1
ATOM 658 N N . ARG A 1 88 ? -27.585 11.075 19.251 1.00 92.38 88 ARG A N 1
ATOM 659 C CA . ARG A 1 88 ? -27.010 12.361 19.686 1.00 92.38 88 ARG A CA 1
ATOM 660 C C . ARG A 1 88 ? -27.090 13.457 18.615 1.00 92.38 88 ARG A C 1
ATOM 662 O O . ARG A 1 88 ? -26.908 14.629 18.932 1.00 92.38 88 ARG A O 1
ATOM 669 N N . GLY A 1 89 ? -27.370 13.098 17.362 1.00 93.88 89 GLY A N 1
ATOM 670 C CA . GLY A 1 89 ? -27.487 14.036 16.251 1.00 93.88 89 GLY A CA 1
ATOM 671 C C . GLY A 1 89 ? -26.142 14.497 15.679 1.00 93.88 89 GLY A C 1
ATOM 672 O O . GLY A 1 89 ? -25.090 13.906 15.911 1.00 93.88 89 GLY A O 1
ATOM 673 N N . ARG A 1 90 ? -26.181 15.552 14.855 1.00 96.00 90 ARG A N 1
ATOM 674 C CA . ARG A 1 90 ? -24.983 16.075 14.179 1.00 96.00 90 ARG A CA 1
ATOM 675 C C . ARG A 1 90 ? -24.054 16.762 15.183 1.00 96.00 90 ARG A C 1
ATOM 677 O O . ARG A 1 90 ? -24.500 17.593 15.964 1.00 96.00 90 ARG A O 1
ATOM 684 N N . VAL A 1 91 ? -22.757 16.497 15.067 1.00 95.38 91 VAL A N 1
ATOM 685 C CA . VAL A 1 91 ? -21.697 17.077 15.899 1.00 95.38 91 VAL A CA 1
ATOM 686 C C . VAL A 1 91 ? -20.838 18.026 15.063 1.00 95.38 91 VAL A C 1
ATOM 688 O O . VAL A 1 91 ? -20.575 17.769 13.882 1.00 95.38 91 VAL A O 1
ATOM 691 N N . SER A 1 92 ? -20.400 19.131 15.667 1.00 96.62 92 SER A N 1
ATOM 692 C CA . SER A 1 92 ? -19.482 20.077 15.029 1.00 96.62 92 SER A CA 1
ATOM 693 C C . SER A 1 92 ? -18.071 19.498 14.938 1.00 96.62 92 SER A C 1
ATOM 695 O O . SER A 1 92 ? -17.522 18.986 15.914 1.00 96.62 92 SER A O 1
ATOM 697 N N . CYS A 1 93 ? -17.472 19.558 13.749 1.00 96.44 93 CYS A N 1
ATOM 698 C CA . CYS A 1 93 ? -16.097 19.129 13.541 1.00 96.44 93 CYS A CA 1
ATOM 699 C C . CYS A 1 93 ? -15.120 20.067 14.260 1.00 96.44 93 CYS A C 1
ATOM 701 O O . CYS A 1 93 ? -15.064 21.250 13.941 1.00 96.44 93 CYS A O 1
ATOM 703 N N . SER A 1 94 ? -14.260 19.525 15.124 1.00 94.88 94 SER A N 1
ATOM 704 C CA . SER A 1 94 ? -13.256 20.311 15.858 1.00 94.88 94 SER A CA 1
ATOM 705 C C . SER A 1 94 ? -12.238 21.038 14.967 1.00 94.88 94 SER A C 1
ATOM 707 O O . SER A 1 94 ? -11.674 22.038 15.393 1.00 94.88 94 SER A O 1
ATOM 709 N N . ARG A 1 95 ? -12.007 20.569 13.730 1.00 94.56 95 ARG A N 1
ATOM 710 C CA . ARG A 1 95 ? -11.080 21.207 12.775 1.00 94.56 95 ARG A CA 1
ATOM 711 C C . ARG A 1 95 ? -11.723 22.311 11.924 1.00 94.56 95 ARG A C 1
ATOM 713 O O . ARG A 1 95 ? -11.091 23.331 11.699 1.00 94.56 95 ARG A O 1
ATOM 720 N N . CYS A 1 96 ? -12.942 22.117 11.408 1.00 96.19 96 CYS A N 1
ATOM 721 C CA . CYS A 1 96 ? -13.565 23.064 10.459 1.00 96.19 96 CYS A CA 1
ATOM 722 C C . CYS A 1 96 ? -14.893 23.676 10.922 1.00 96.19 96 CYS A C 1
ATOM 724 O O . CYS A 1 96 ? -15.512 24.419 10.163 1.00 96.19 96 CYS A O 1
ATOM 726 N N . GLY A 1 97 ? -15.384 23.315 12.107 1.00 95.75 97 GLY A N 1
ATOM 727 C CA . GLY A 1 97 ? -16.636 23.812 12.683 1.00 95.75 97 GLY A CA 1
ATOM 728 C C . GLY A 1 97 ? -17.918 23.342 11.983 1.00 95.75 97 GLY A C 1
ATOM 729 O O . GLY A 1 97 ? -19.016 23.713 12.390 1.00 95.75 97 GLY A O 1
ATOM 730 N N . ARG A 1 98 ? -17.824 22.538 10.913 1.00 96.38 98 ARG A N 1
ATOM 731 C CA . ARG A 1 98 ? -19.002 22.065 10.168 1.00 96.38 98 ARG A CA 1
ATOM 732 C C . ARG A 1 98 ? -19.682 20.906 10.890 1.00 96.38 98 ARG A C 1
ATOM 734 O O . ARG A 1 98 ? -19.021 19.945 11.279 1.00 96.38 98 ARG A O 1
ATOM 741 N N . ASN A 1 99 ? -21.011 20.951 10.951 1.00 96.56 99 ASN A N 1
ATOM 742 C CA . ASN A 1 99 ? -21.824 19.893 11.550 1.00 96.56 99 ASN A CA 1
ATOM 743 C C . ASN A 1 99 ? -21.944 18.676 10.621 1.00 96.56 99 ASN A C 1
ATOM 745 O O . ASN A 1 99 ? -22.313 18.796 9.444 1.00 96.56 99 ASN A O 1
ATOM 749 N N . ARG A 1 100 ? -21.629 17.493 11.153 1.00 95.88 100 ARG A N 1
ATOM 750 C CA . ARG A 1 100 ? -21.632 16.197 10.454 1.00 95.88 100 ARG A CA 1
ATOM 751 C C . ARG A 1 100 ? -22.118 15.102 11.411 1.00 95.88 100 ARG A C 1
ATOM 753 O O . ARG A 1 100 ? -22.125 15.312 12.613 1.00 95.88 100 ARG A O 1
ATOM 760 N N . MET A 1 101 ? -22.557 13.958 10.886 1.00 91.69 101 MET A N 1
ATOM 761 C CA . MET A 1 101 ? -23.055 12.854 11.722 1.00 91.69 101 MET A CA 1
ATOM 762 C C . MET A 1 101 ? -21.898 12.003 12.274 1.00 91.69 101 MET A C 1
ATOM 764 O O . MET A 1 101 ? -21.521 12.162 13.425 1.00 91.69 101 MET A O 1
ATOM 768 N N . PHE A 1 102 ? -21.289 11.156 11.435 1.00 93.25 102 PHE A N 1
ATOM 769 C CA . PHE A 1 102 ? -20.241 10.215 11.863 1.00 93.25 102 PHE A CA 1
ATOM 770 C C . PHE A 1 102 ? -18.833 10.610 11.413 1.00 93.25 102 PHE A C 1
ATOM 772 O O . PHE A 1 102 ? -17.846 10.233 12.032 1.00 93.25 102 PHE A O 1
ATOM 779 N N . PHE A 1 103 ? -18.715 11.344 10.305 1.00 93.81 103 PHE A N 1
ATOM 780 C CA . PHE A 1 103 ? -17.428 11.607 9.672 1.00 93.81 103 PHE A CA 1
ATOM 781 C C . PHE A 1 103 ? -17.415 12.963 8.972 1.00 93.81 103 PHE A C 1
ATOM 783 O O . PHE A 1 103 ? -18.361 13.336 8.270 1.00 93.81 103 PHE A O 1
ATOM 790 N N . CYS A 1 104 ? -16.322 13.702 9.142 1.00 92.69 104 CYS A N 1
ATOM 791 C CA . CYS A 1 104 ? -16.062 14.916 8.386 1.00 92.69 104 CYS A CA 1
ATOM 792 C C . CYS A 1 104 ? -15.223 14.602 7.150 1.00 92.69 104 CYS A C 1
ATOM 794 O O . CYS A 1 104 ? -14.015 14.417 7.251 1.00 92.69 104 CYS A O 1
ATOM 796 N N . TYR A 1 105 ? -15.845 14.630 5.973 1.00 90.38 105 TYR A N 1
ATOM 797 C CA . TYR A 1 105 ? -15.170 14.382 4.696 1.00 90.38 105 TYR A CA 1
ATOM 798 C C . TYR A 1 105 ? -14.193 15.490 4.264 1.0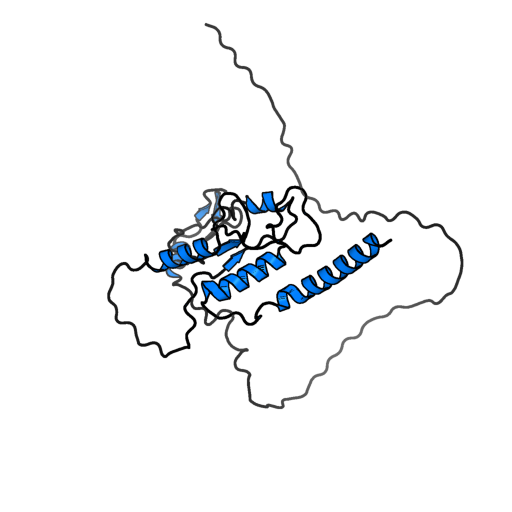0 90.38 105 TYR A C 1
ATOM 800 O O . TYR A 1 105 ? -13.379 15.264 3.381 1.00 90.38 105 TYR A O 1
ATOM 808 N N . ASN A 1 106 ? -14.242 16.680 4.874 1.00 90.12 106 ASN A N 1
ATOM 809 C CA . ASN A 1 106 ? -13.261 17.741 4.612 1.00 90.12 106 ASN A CA 1
ATOM 810 C C . ASN A 1 106 ? -11.979 17.574 5.433 1.00 90.12 106 ASN A C 1
ATOM 812 O O . ASN A 1 106 ? -10.904 17.917 4.962 1.00 90.12 106 ASN A O 1
ATOM 816 N N . CYS A 1 107 ? -12.106 17.100 6.673 1.00 91.81 107 CYS A N 1
ATOM 817 C CA . CYS A 1 107 ? -10.995 17.019 7.623 1.00 91.81 107 CYS A CA 1
ATOM 818 C C . CYS A 1 107 ? -10.548 15.582 7.903 1.00 91.81 107 CYS A C 1
ATOM 820 O O . CYS A 1 107 ? -9.672 15.381 8.737 1.00 91.81 107 CYS A O 1
ATOM 822 N N . CYS A 1 108 ? -11.193 14.602 7.269 1.00 88.62 108 CYS A N 1
ATOM 823 C CA . CYS A 1 108 ? -10.978 13.172 7.462 1.00 88.62 108 CYS A CA 1
ATOM 824 C C . CYS A 1 108 ? -11.045 12.723 8.934 1.00 88.62 108 CYS A C 1
ATOM 826 O O . CYS A 1 108 ? -10.270 11.877 9.372 1.00 88.62 108 CYS A O 1
ATOM 828 N N . LEU A 1 109 ? -11.974 13.297 9.707 1.00 89.12 109 LEU A N 1
ATOM 829 C CA . LEU A 1 109 ? -12.078 13.080 11.153 1.00 89.12 109 LEU A CA 1
ATOM 830 C C . LEU A 1 109 ? -13.357 12.316 11.522 1.00 89.12 109 LEU A C 1
ATOM 832 O O . LEU A 1 109 ? -14.444 12.685 11.069 1.00 89.12 109 LEU A O 1
ATOM 836 N N . LEU A 1 110 ? -13.222 11.290 12.368 1.00 91.00 110 LEU A N 1
ATOM 837 C CA . LEU A 1 110 ? -14.340 10.582 13.001 1.00 91.00 110 LEU A CA 1
ATOM 838 C C . LEU A 1 110 ? -15.012 11.487 14.045 1.00 91.00 110 LEU A C 1
ATOM 840 O O . LEU A 1 110 ? -14.325 12.170 14.802 1.00 91.00 110 LEU A O 1
ATOM 844 N N . LEU A 1 111 ? -16.344 11.503 14.066 1.00 93.38 111 LEU A N 1
ATOM 845 C CA . LEU A 1 111 ? -17.159 12.367 14.918 1.00 93.38 111 LEU A CA 1
ATOM 846 C C . LEU A 1 111 ? -18.244 11.563 15.636 1.00 93.38 111 LEU A C 1
ATOM 848 O O . LEU A 1 111 ? -18.697 10.530 15.148 1.00 93.38 111 LEU A O 1
ATOM 852 N N . GLY A 1 112 ? -18.671 12.061 16.797 1.00 88.69 112 GLY A N 1
ATOM 853 C CA . GLY A 1 112 ? -19.776 11.486 17.574 1.00 88.69 112 GLY A CA 1
ATOM 854 C C . GLY A 1 112 ? -19.452 10.178 18.305 1.00 88.69 112 GLY A C 1
ATOM 855 O O . GLY A 1 112 ? -20.278 9.703 19.084 1.00 88.69 112 GLY A O 1
ATOM 856 N N . THR A 1 113 ? -18.261 9.613 18.098 1.00 90.12 113 THR A N 1
ATOM 857 C CA . THR A 1 113 ? -17.787 8.405 18.773 1.00 90.12 113 THR A CA 1
ATOM 858 C C . THR A 1 113 ? -16.261 8.341 18.829 1.00 90.12 113 THR A C 1
ATOM 860 O O . THR A 1 113 ? -15.568 9.036 18.079 1.00 90.12 113 THR A O 1
ATOM 863 N N . ASP A 1 114 ? -15.750 7.485 19.706 1.00 88.12 114 ASP A N 1
ATOM 864 C CA . ASP A 1 114 ? -14.327 7.251 19.896 1.00 88.12 114 ASP A CA 1
ATOM 865 C C . ASP A 1 114 ? -13.778 6.281 18.851 1.00 88.12 114 ASP A C 1
ATOM 867 O O . ASP A 1 114 ? -14.432 5.323 18.432 1.00 88.12 114 ASP A O 1
ATOM 871 N N . LYS A 1 115 ? -12.521 6.491 18.451 1.00 84.38 115 LYS A N 1
ATOM 872 C CA . LYS A 1 115 ? -11.865 5.674 17.420 1.00 84.38 115 LYS A CA 1
ATOM 873 C C . LYS A 1 115 ? -11.682 4.205 17.819 1.00 84.38 115 LYS A C 1
ATOM 875 O O . LYS A 1 115 ? -11.382 3.401 16.942 1.00 84.38 115 LYS A O 1
ATOM 880 N N . GLU A 1 116 ? -11.725 3.879 19.109 1.00 85.25 116 GLU A N 1
ATOM 881 C CA . GLU A 1 116 ? -11.606 2.499 19.609 1.00 85.25 116 GLU A CA 1
ATOM 882 C C . GLU A 1 116 ? -12.944 1.748 19.541 1.00 85.25 116 GLU A C 1
ATOM 884 O O . GLU A 1 116 ? -12.966 0.524 19.499 1.00 85.25 116 GLU A O 1
ATOM 889 N N . ALA A 1 117 ? -14.065 2.474 19.483 1.00 84.56 117 ALA A N 1
ATOM 890 C CA . ALA A 1 117 ? -15.402 1.889 19.448 1.00 84.56 117 ALA A CA 1
ATOM 891 C C . ALA A 1 117 ? -15.842 1.475 18.031 1.00 84.56 117 ALA A C 1
ATOM 893 O O . ALA A 1 117 ? -16.875 0.831 17.865 1.00 84.56 117 ALA A O 1
ATOM 894 N N . VAL A 1 118 ? -15.079 1.843 16.997 1.00 86.62 118 VAL A N 1
ATOM 895 C CA . VAL A 1 118 ? -15.351 1.473 15.603 1.00 86.62 118 VAL A CA 1
ATOM 896 C C . VAL A 1 118 ? -14.388 0.379 15.132 1.00 86.62 118 VAL A C 1
ATOM 898 O O . VAL A 1 118 ? -13.208 0.421 15.485 1.00 86.62 118 VAL A O 1
ATOM 901 N N . PRO A 1 119 ? -14.842 -0.586 14.305 1.00 83.88 119 PRO A N 1
ATOM 902 C CA . PRO A 1 119 ? -13.971 -1.636 13.788 1.00 83.88 119 PRO A CA 1
ATOM 903 C C . PRO A 1 119 ? -12.775 -1.059 13.036 1.00 83.88 119 PRO A C 1
ATOM 905 O O . PRO A 1 119 ? -12.928 -0.269 12.100 1.00 83.88 119 PRO A O 1
ATOM 908 N N . ARG A 1 120 ? -11.572 -1.479 13.430 1.00 76.75 120 ARG A N 1
ATOM 909 C CA . ARG A 1 120 ? -10.325 -1.090 12.772 1.00 76.75 120 ARG A CA 1
ATOM 910 C C . ARG A 1 120 ? -9.868 -2.187 11.831 1.00 76.75 120 ARG A C 1
ATOM 912 O O . ARG A 1 120 ? -9.85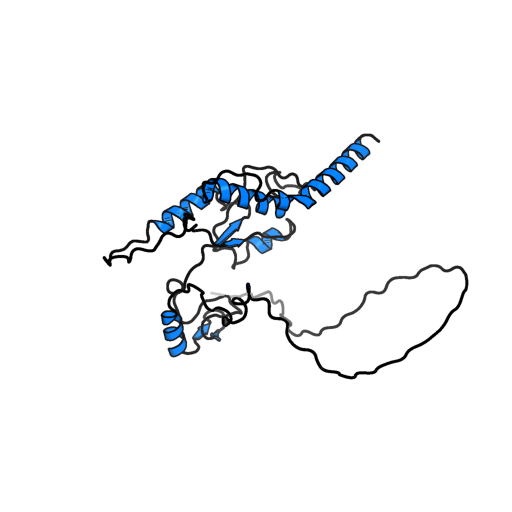1 -3.360 12.186 1.00 76.75 120 ARG A O 1
ATOM 919 N N . VAL A 1 121 ? -9.454 -1.781 10.639 1.00 76.56 121 VAL A N 1
ATOM 920 C CA . VAL A 1 121 ? -8.815 -2.669 9.670 1.00 76.56 121 VAL A CA 1
ATOM 921 C C . VAL A 1 121 ? -7.315 -2.440 9.747 1.00 76.56 121 VAL A C 1
ATOM 923 O O . VAL A 1 121 ? -6.871 -1.293 9.759 1.00 76.56 121 VAL A O 1
ATOM 926 N N . GLN A 1 122 ? -6.534 -3.515 9.808 1.00 81.19 122 GLN A N 1
ATOM 927 C CA . GLN A 1 122 ? -5.083 -3.405 9.791 1.00 81.19 122 GLN A CA 1
ATOM 928 C C . GLN A 1 122 ? -4.605 -3.087 8.376 1.00 81.19 122 GLN A C 1
ATOM 930 O O . GLN A 1 122 ? -4.883 -3.835 7.432 1.00 81.19 122 GLN A O 1
ATOM 935 N N . VAL A 1 123 ? -3.924 -1.950 8.253 1.00 84.88 123 VAL A N 1
ATOM 936 C CA . VAL A 1 123 ? -3.413 -1.417 6.992 1.00 84.88 123 VAL A CA 1
ATOM 937 C C . VAL A 1 123 ? -1.930 -1.112 7.153 1.00 84.88 123 VAL A C 1
ATOM 939 O O . VAL A 1 123 ? -1.536 -0.493 8.143 1.00 84.88 123 VAL A O 1
ATOM 942 N N . VAL A 1 124 ? -1.123 -1.533 6.181 1.00 88.38 124 VAL A N 1
ATOM 943 C CA . VAL A 1 124 ? 0.308 -1.202 6.100 1.00 88.38 124 VAL A CA 1
ATOM 944 C C . VAL A 1 124 ? 0.598 -0.425 4.820 1.00 88.38 124 VAL A C 1
ATOM 946 O O . VAL A 1 124 ? -0.078 -0.615 3.808 1.00 88.38 124 VAL A O 1
ATOM 949 N N . LEU A 1 125 ? 1.595 0.450 4.875 1.00 90.56 125 LEU A N 1
ATOM 950 C CA . LEU A 1 125 ? 2.126 1.186 3.733 1.00 90.56 125 LEU A CA 1
ATOM 951 C C . LEU A 1 125 ? 3.447 0.542 3.311 1.00 90.56 125 LEU A C 1
ATOM 953 O O . LEU A 1 125 ? 4.387 0.522 4.098 1.00 90.56 125 LEU A O 1
ATOM 957 N N . VAL A 1 126 ? 3.546 0.051 2.079 1.00 92.00 126 VAL A N 1
ATOM 958 C CA . VAL A 1 126 ? 4.817 -0.451 1.536 1.00 92.00 126 VAL A CA 1
ATOM 959 C C . VAL A 1 126 ? 5.523 0.703 0.842 1.00 92.00 126 VAL A C 1
ATOM 961 O O . VAL A 1 126 ? 5.118 1.127 -0.241 1.00 92.00 126 VAL A O 1
ATOM 964 N N . PHE A 1 127 ? 6.533 1.261 1.505 1.00 88.88 127 PHE A N 1
ATOM 965 C CA . PHE A 1 127 ? 7.290 2.405 1.007 1.00 88.88 127 PHE A CA 1
ATOM 966 C C . PHE A 1 127 ? 8.624 2.557 1.764 1.00 88.88 127 PHE A C 1
ATOM 968 O O . PHE A 1 127 ? 8.618 2.491 2.995 1.00 88.88 127 PHE A O 1
ATOM 975 N N . PRO A 1 128 ? 9.760 2.800 1.088 1.00 85.12 128 PRO A N 1
ATOM 976 C CA . PRO A 1 128 ? 11.052 2.940 1.760 1.00 85.12 128 PRO A CA 1
ATOM 977 C C . PRO A 1 128 ? 11.173 4.222 2.600 1.00 85.12 128 PRO A C 1
ATOM 979 O O . PRO A 1 128 ? 10.559 5.250 2.301 1.00 85.12 128 PRO A O 1
ATOM 982 N N . GLY A 1 129 ? 12.015 4.196 3.640 1.00 83.88 129 GLY A N 1
ATOM 983 C CA . GLY A 1 129 ? 12.487 5.418 4.304 1.00 83.88 129 GLY A CA 1
ATOM 984 C C . GLY A 1 129 ? 12.860 5.260 5.787 1.00 83.88 129 GLY A C 1
ATOM 985 O O . GLY A 1 129 ? 12.674 4.198 6.364 1.00 83.88 129 GLY A O 1
ATOM 986 N N . PRO A 1 130 ? 13.207 6.357 6.492 1.00 80.38 130 PRO A N 1
ATOM 987 C CA . PRO A 1 130 ? 13.888 6.315 7.799 1.00 80.38 130 PRO A CA 1
ATOM 988 C C . PRO A 1 130 ? 13.167 5.582 8.947 1.00 80.38 130 PRO A C 1
ATOM 990 O O . PRO A 1 130 ? 13.822 5.096 9.856 1.00 80.38 130 PRO A O 1
ATOM 993 N N . GLN A 1 131 ? 11.834 5.517 8.937 1.00 84.81 131 GLN A N 1
ATOM 994 C CA . GLN A 1 131 ? 11.025 4.797 9.934 1.00 84.81 131 GLN A CA 1
ATOM 995 C C . GLN A 1 131 ? 10.384 3.511 9.385 1.00 84.81 131 GLN A C 1
ATOM 997 O O . GLN A 1 131 ? 9.463 2.975 10.001 1.00 84.81 131 GLN A O 1
ATOM 1002 N N . ALA A 1 132 ? 10.785 3.059 8.193 1.00 89.06 132 ALA A N 1
ATOM 1003 C CA . ALA A 1 132 ? 10.268 1.814 7.647 1.00 89.06 132 ALA A CA 1
ATOM 1004 C C . ALA A 1 132 ? 10.875 0.618 8.392 1.00 89.06 132 ALA A C 1
ATOM 1006 O O . ALA A 1 132 ? 12.024 0.665 8.826 1.00 89.06 132 ALA A O 1
ATOM 1007 N N . VAL A 1 133 ? 10.085 -0.439 8.550 1.00 91.94 133 VAL A N 1
ATOM 1008 C CA . VAL A 1 133 ? 10.528 -1.706 9.143 1.00 91.94 133 VAL A CA 1
ATOM 1009 C C . VAL A 1 133 ? 10.659 -2.778 8.072 1.00 91.94 133 VAL A C 1
ATOM 1011 O O . VAL A 1 133 ? 10.063 -2.653 6.998 1.00 91.94 133 VAL A O 1
ATOM 1014 N N . SER A 1 134 ? 11.410 -3.838 8.370 1.00 91.56 134 SER A N 1
ATOM 1015 C CA . SER A 1 134 ? 11.466 -5.010 7.498 1.00 91.56 134 SER A CA 1
ATOM 1016 C C . SER A 1 134 ? 10.106 -5.707 7.421 1.00 91.56 134 SER A C 1
ATOM 1018 O O . SER A 1 134 ? 9.193 -5.481 8.228 1.00 91.56 134 SER A O 1
ATOM 1020 N N . PHE A 1 135 ? 9.969 -6.578 6.429 1.00 87.19 135 PHE A N 1
ATOM 1021 C CA . PHE A 1 135 ? 8.771 -7.385 6.265 1.00 87.19 135 PHE A CA 1
ATOM 1022 C C . PHE A 1 135 ? 8.555 -8.339 7.455 1.00 87.19 135 PHE A C 1
ATOM 1024 O O . PHE A 1 135 ? 7.437 -8.484 7.953 1.00 87.19 135 PHE A O 1
ATOM 1031 N N . GLU A 1 136 ? 9.633 -8.938 7.954 1.00 88.94 136 GLU A N 1
ATOM 1032 C CA . GLU A 1 136 ? 9.647 -9.851 9.095 1.00 88.94 136 GLU A CA 1
ATOM 1033 C C . GLU A 1 136 ? 9.215 -9.141 10.382 1.00 88.94 136 GLU A C 1
ATOM 1035 O O . GLU A 1 136 ? 8.322 -9.618 11.089 1.00 88.94 136 GLU A O 1
ATOM 1040 N N . ASP A 1 137 ? 9.775 -7.957 10.641 1.00 89.00 137 ASP A N 1
ATOM 1041 C CA . ASP A 1 137 ? 9.411 -7.135 11.797 1.00 89.00 137 ASP A CA 1
ATOM 1042 C C . ASP A 1 137 ? 7.945 -6.703 11.726 1.00 89.00 137 ASP A C 1
ATOM 1044 O O . ASP A 1 137 ? 7.251 -6.650 12.747 1.00 89.00 137 ASP A O 1
ATOM 1048 N N . MET A 1 138 ? 7.448 -6.401 10.520 1.00 90.62 138 MET A N 1
ATOM 1049 C CA . MET A 1 138 ? 6.032 -6.125 10.313 1.00 90.62 138 MET A CA 1
ATOM 1050 C C . MET A 1 138 ? 5.188 -7.326 10.733 1.00 90.62 138 MET A C 1
ATOM 1052 O O . MET A 1 138 ? 4.321 -7.155 11.592 1.00 90.62 138 MET A O 1
ATOM 1056 N N . LEU A 1 139 ? 5.466 -8.528 10.215 1.00 87.31 139 LEU A N 1
ATOM 1057 C CA . LEU A 1 139 ? 4.730 -9.743 10.580 1.00 87.31 139 LEU A CA 1
ATOM 1058 C C . LEU A 1 139 ? 4.747 -10.008 12.089 1.00 87.31 139 LEU A C 1
ATOM 1060 O O . LEU A 1 139 ? 3.697 -10.329 12.649 1.00 87.31 139 LEU A O 1
ATOM 1064 N N . GLN A 1 140 ? 5.890 -9.827 12.753 1.00 87.12 140 GLN A N 1
ATOM 1065 C CA . GLN A 1 140 ? 5.999 -10.003 14.202 1.00 87.12 140 GLN A CA 1
ATOM 1066 C C . GLN A 1 140 ? 5.056 -9.050 14.953 1.00 87.12 140 GLN A C 1
ATOM 1068 O O . GLN A 1 140 ? 4.228 -9.490 15.752 1.00 87.12 140 GLN A O 1
ATOM 1073 N N . ARG A 1 141 ? 5.062 -7.757 14.598 1.00 87.00 141 ARG A N 1
ATOM 1074 C CA . ARG A 1 141 ? 4.160 -6.751 15.194 1.00 87.00 141 ARG A CA 1
ATOM 1075 C C . ARG A 1 141 ? 2.680 -7.052 14.951 1.00 87.00 141 ARG A C 1
ATOM 1077 O O . ARG A 1 141 ? 1.840 -6.701 15.784 1.00 87.00 141 ARG A O 1
ATOM 1084 N N . LEU A 1 142 ? 2.329 -7.657 13.810 1.00 84.06 142 LEU A N 1
ATOM 1085 C CA . LEU A 1 142 ? 0.947 -8.073 13.539 1.00 84.06 142 LEU A CA 1
ATOM 1086 C C . LEU A 1 142 ? 0.511 -9.226 14.463 1.00 84.06 142 LEU A C 1
ATOM 1088 O O . LEU A 1 142 ? -0.639 -9.245 14.910 1.00 84.06 142 LEU A O 1
ATOM 1092 N N . ARG A 1 143 ? 1.419 -10.166 14.760 1.00 82.44 143 ARG A N 1
ATOM 1093 C CA . ARG A 1 143 ? 1.157 -11.328 15.628 1.00 82.44 143 ARG A CA 1
ATOM 1094 C C . ARG A 1 143 ? 1.021 -10.919 17.096 1.00 82.44 143 ARG A C 1
ATOM 1096 O O . ARG A 1 143 ? 0.021 -11.276 17.715 1.00 82.44 143 ARG A O 1
ATOM 1103 N N . ASP A 1 144 ? 1.925 -10.084 17.607 1.00 78.19 144 ASP A N 1
ATOM 1104 C CA . ASP A 1 144 ? 1.931 -9.649 19.019 1.00 78.19 144 ASP A CA 1
ATOM 1105 C C . ASP A 1 144 ? 0.665 -8.854 19.404 1.00 78.19 144 ASP A C 1
ATOM 1107 O O . ASP A 1 144 ? 0.169 -8.909 20.531 1.00 78.19 144 ASP A O 1
ATOM 1111 N N . ARG A 1 145 ? 0.076 -8.126 18.444 1.00 70.12 145 ARG A N 1
ATOM 1112 C CA . ARG A 1 145 ? -1.204 -7.420 18.644 1.00 70.12 145 ARG A CA 1
ATOM 1113 C C . ARG A 1 145 ? -2.403 -8.358 18.748 1.00 70.12 145 ARG A C 1
ATOM 1115 O O . ARG A 1 145 ? -3.410 -7.965 19.329 1.00 70.12 145 ARG A O 1
ATOM 1122 N N . SER A 1 146 ? -2.312 -9.560 18.185 1.00 65.88 146 SER A N 1
ATOM 1123 C CA . SER A 1 146 ? -3.394 -10.547 18.248 1.00 65.88 146 SER A CA 1
ATOM 1124 C C . SER A 1 146 ? -3.417 -11.301 19.584 1.00 65.88 146 SER A C 1
ATOM 1126 O O . SER A 1 146 ? -4.482 -11.752 19.995 1.00 65.88 146 SER A O 1
ATOM 1128 N N . SER A 1 147 ? -2.285 -11.400 20.293 1.00 60.03 147 SER A N 1
ATOM 1129 C CA . SER A 1 147 ? -2.182 -12.080 21.595 1.00 60.03 147 SER A CA 1
ATOM 1130 C C . SER A 1 147 ? -2.554 -11.206 22.799 1.00 60.03 147 SER A C 1
ATOM 1132 O O . SER A 1 147 ? -3.043 -11.730 23.793 1.00 60.03 147 SER A O 1
ATOM 1134 N N . ASN A 1 148 ? -2.404 -9.879 22.724 1.00 54.72 148 ASN A N 1
ATOM 1135 C CA . ASN A 1 148 ? -2.658 -8.978 23.865 1.00 54.72 148 ASN A CA 1
ATOM 1136 C C . ASN A 1 148 ? -4.140 -8.578 24.063 1.00 54.72 148 ASN A C 1
ATOM 1138 O O . ASN A 1 148 ? -4.436 -7.682 24.850 1.00 54.72 148 ASN A O 1
ATOM 1142 N N . GLY A 1 149 ? -5.079 -9.208 23.346 1.00 50.53 149 GLY A N 1
ATOM 1143 C CA . GLY A 1 149 ? -6.510 -8.869 23.366 1.00 50.53 149 GLY A CA 1
ATOM 1144 C C . GLY A 1 149 ? -7.402 -9.702 24.298 1.00 50.53 149 GLY A C 1
ATOM 1145 O O . GLY A 1 149 ? -8.608 -9.469 24.317 1.00 50.53 149 GLY A O 1
ATOM 1146 N N . SER A 1 150 ? -6.875 -10.674 25.049 1.00 49.06 150 SER A N 1
ATOM 1147 C CA . SER A 1 150 ? -7.688 -11.534 25.924 1.00 49.06 150 SER A CA 1
ATOM 1148 C C . SER A 1 150 ? -7.711 -11.035 27.372 1.00 49.06 150 SER A C 1
ATOM 1150 O O . SER A 1 150 ? -6.968 -11.525 28.221 1.00 49.06 150 SER A O 1
ATOM 1152 N N . GLY A 1 151 ? -8.585 -10.065 27.643 1.00 42.94 151 GLY A N 1
ATOM 1153 C CA . GLY A 1 151 ? -9.138 -9.825 28.974 1.00 42.94 151 GLY A CA 1
ATOM 1154 C C . GLY A 1 151 ? -10.427 -10.634 29.147 1.00 42.94 151 GLY A C 1
ATOM 1155 O O . GLY A 1 151 ? -11.395 -10.397 28.435 1.00 42.94 151 GLY A O 1
ATOM 1156 N N . ASP A 1 152 ? -10.360 -11.620 30.036 1.00 43.28 152 ASP A N 1
ATOM 1157 C CA . ASP A 1 152 ? -11.417 -12.305 30.794 1.00 43.28 152 ASP A CA 1
ATOM 1158 C C . ASP A 1 152 ? -12.908 -12.074 30.429 1.00 43.28 152 ASP A C 1
ATOM 1160 O O . ASP A 1 152 ? -13.478 -11.000 30.619 1.00 43.28 152 ASP A O 1
ATOM 1164 N N . SER A 1 153 ? -13.568 -13.138 29.960 1.00 42.69 153 SER A N 1
ATOM 1165 C CA . SER A 1 153 ? -14.902 -13.572 30.417 1.00 42.69 153 SER A CA 1
ATOM 1166 C C . SER A 1 153 ? -15.231 -14.928 29.779 1.00 42.69 153 SER A C 1
ATOM 1168 O O . SER A 1 153 ? -15.250 -15.089 28.558 1.00 42.69 153 SER A O 1
ATOM 1170 N N . GLY A 1 154 ? -15.421 -15.942 30.623 1.00 44.78 154 GLY A N 1
ATOM 1171 C CA . GLY A 1 154 ? -15.727 -17.305 30.204 1.00 44.78 154 GLY A CA 1
ATOM 1172 C C . GLY A 1 154 ? -17.139 -17.438 29.635 1.00 44.78 154 GLY A C 1
ATOM 1173 O O . GLY A 1 154 ? -18.107 -17.445 30.387 1.00 44.78 154 GLY A O 1
ATOM 1174 N N . GLU A 1 155 ? -17.247 -17.643 28.322 1.00 44.12 155 GLU A N 1
ATOM 1175 C CA . GLU A 1 155 ? -18.433 -18.230 27.690 1.00 44.12 155 GLU A CA 1
ATOM 1176 C C . GLU A 1 155 ? -18.043 -19.450 26.832 1.00 44.12 155 GLU A C 1
ATOM 1178 O O . GLU A 1 155 ? -17.040 -19.403 26.104 1.00 44.12 155 GLU A O 1
ATOM 1183 N N . PRO A 1 156 ? -18.807 -20.562 26.873 1.00 41.88 156 PRO A N 1
ATOM 1184 C CA . PRO A 1 156 ? -18.500 -21.740 26.078 1.00 41.88 156 PRO A CA 1
ATOM 1185 C C . PRO A 1 156 ? -18.838 -21.491 24.604 1.00 41.88 156 PRO A C 1
ATOM 1187 O O . PRO A 1 156 ? -19.994 -21.336 24.215 1.00 41.88 156 PRO A O 1
ATOM 1190 N N . ARG A 1 157 ? -17.805 -21.497 23.756 1.00 43.34 157 ARG A N 1
ATOM 1191 C CA . ARG A 1 157 ? -17.925 -21.422 22.292 1.00 43.34 157 ARG A CA 1
ATOM 1192 C C . ARG A 1 157 ? -18.767 -22.588 21.740 1.00 43.34 157 ARG A C 1
ATOM 1194 O O . ARG A 1 157 ? -18.411 -23.743 21.987 1.00 43.34 157 ARG A O 1
ATOM 1201 N N . PRO A 1 158 ? -19.787 -22.346 20.893 1.00 42.34 158 PRO A N 1
ATOM 1202 C CA . PRO A 1 158 ? -20.406 -23.418 20.126 1.00 42.34 158 PRO A CA 1
ATOM 1203 C C . PRO A 1 158 ? -19.412 -23.953 19.085 1.00 42.34 158 PRO A C 1
ATOM 1205 O O . PRO A 1 158 ? -18.731 -23.192 18.390 1.00 42.34 158 PRO A O 1
ATOM 1208 N N . LYS A 1 159 ? -19.322 -25.285 19.004 1.00 41.22 159 LYS A N 1
ATOM 1209 C CA . LYS A 1 159 ? -18.485 -26.042 18.064 1.00 41.22 159 LYS A CA 1
ATOM 1210 C C . LYS A 1 159 ? -18.813 -25.625 16.625 1.00 41.22 159 LYS A C 1
ATOM 1212 O O . LYS A 1 159 ? -19.800 -26.077 16.054 1.00 41.22 159 LYS A O 1
ATOM 1217 N N . ARG A 1 160 ? -17.981 -24.763 16.033 1.00 43.84 160 ARG A N 1
ATOM 1218 C CA . ARG A 1 160 ? -18.029 -24.475 14.596 1.00 43.84 160 ARG A CA 1
ATOM 1219 C C . ARG A 1 160 ? -17.595 -25.724 13.835 1.00 43.84 160 ARG A C 1
ATOM 1221 O O . ARG A 1 160 ? -16.509 -26.253 14.073 1.00 43.84 160 ARG A O 1
ATOM 1228 N N . LEU A 1 161 ? -18.459 -26.178 12.933 1.00 41.75 161 LEU A N 1
ATOM 1229 C CA . LEU A 1 161 ? -18.127 -27.161 11.911 1.00 41.75 161 LEU A CA 1
ATOM 1230 C C . LEU A 1 161 ? -16.973 -26.614 11.060 1.00 41.75 161 LEU A C 1
ATOM 1232 O O . LEU A 1 161 ? -16.941 -25.431 10.715 1.00 41.75 161 LEU A O 1
ATOM 1236 N N . ARG A 1 162 ? -15.994 -27.485 10.813 1.00 38.19 162 ARG A N 1
ATOM 1237 C CA . ARG A 1 162 ? -14.739 -27.208 10.116 1.00 38.19 162 ARG A CA 1
ATOM 1238 C C . ARG A 1 162 ? -15.012 -26.650 8.715 1.00 38.19 162 ARG A C 1
ATOM 1240 O O . ARG A 1 162 ? -15.484 -27.379 7.854 1.00 38.19 162 ARG A O 1
ATOM 1247 N N . ALA A 1 163 ? -14.658 -25.388 8.495 1.00 37.44 163 ALA A N 1
ATOM 1248 C CA . ALA A 1 163 ? -14.198 -24.923 7.193 1.00 37.44 163 ALA A CA 1
ATOM 1249 C C . ALA A 1 163 ? -12.667 -25.010 7.220 1.00 37.44 163 ALA A C 1
ATOM 1251 O O . ALA A 1 163 ? -12.045 -24.647 8.222 1.00 37.44 163 ALA A O 1
ATOM 1252 N N . GLU A 1 164 ? -12.074 -25.569 6.176 1.00 40.88 164 GLU A N 1
ATOM 1253 C CA . GLU A 1 164 ? -10.648 -25.862 6.103 1.00 40.88 164 GLU A CA 1
ATOM 1254 C C . GLU A 1 164 ? -9.779 -24.606 6.315 1.00 40.88 164 GLU A C 1
ATOM 1256 O O . GLU A 1 164 ? -9.778 -23.664 5.531 1.00 40.88 164 GLU A O 1
ATOM 1261 N N . GLY A 1 165 ? -9.054 -24.591 7.434 1.00 41.62 165 GLY A N 1
ATOM 1262 C CA . GLY A 1 165 ? -7.609 -24.352 7.480 1.00 41.62 165 GLY A CA 1
ATOM 1263 C C . GLY A 1 165 ? -7.003 -22.987 7.144 1.00 41.62 165 GLY A C 1
ATOM 1264 O O . GLY A 1 165 ? -5.809 -22.844 7.385 1.00 41.62 165 GLY A O 1
ATOM 1265 N N . VAL A 1 166 ? -7.722 -21.976 6.650 1.00 48.50 166 VAL A N 1
ATOM 1266 C CA . VAL A 1 166 ? -7.089 -20.657 6.438 1.00 48.50 166 VAL A CA 1
ATOM 1267 C C . VAL A 1 166 ? -7.045 -19.901 7.766 1.00 48.50 166 VAL A C 1
ATOM 1269 O O . VAL A 1 166 ? -8.027 -19.283 8.185 1.00 48.50 166 VAL A O 1
ATOM 1272 N N . GLN A 1 167 ? -5.900 -19.972 8.454 1.00 52.91 167 GLN A N 1
ATOM 1273 C CA . GLN A 1 167 ? -5.586 -19.123 9.608 1.00 52.91 167 GLN A CA 1
ATOM 1274 C C . GLN A 1 167 ? -5.929 -17.668 9.263 1.00 52.91 167 GLN A C 1
ATOM 1276 O O . GLN A 1 167 ? -5.472 -17.130 8.253 1.00 52.91 167 GLN A O 1
ATOM 1281 N N . ALA A 1 168 ? -6.777 -17.034 10.075 1.00 59.09 168 ALA A N 1
ATOM 1282 C CA . ALA A 1 168 ? -7.223 -15.672 9.828 1.00 59.09 168 ALA A CA 1
ATOM 1283 C C . ALA A 1 168 ? -6.018 -14.726 9.882 1.00 59.09 168 ALA A C 1
ATOM 1285 O O . ALA A 1 168 ? -5.519 -14.398 10.956 1.00 59.09 168 ALA A O 1
ATOM 1286 N N . THR A 1 169 ? -5.549 -14.275 8.719 1.00 61.69 169 THR A N 1
ATOM 1287 C CA . THR A 1 169 ? -4.401 -13.375 8.666 1.00 61.69 169 THR A CA 1
ATOM 1288 C C . THR A 1 169 ? -4.762 -12.005 9.244 1.00 61.69 169 THR A C 1
ATOM 1290 O O . THR A 1 169 ? -5.842 -11.468 8.941 1.00 61.69 169 THR A O 1
ATOM 1293 N N . PRO A 1 170 ? -3.875 -11.416 10.066 1.00 68.19 170 PRO A N 1
ATOM 1294 C CA . PRO A 1 170 ? -4.112 -10.113 10.679 1.00 68.19 170 PRO A CA 1
ATOM 1295 C C . PRO A 1 170 ? -4.069 -8.977 9.645 1.00 68.19 170 PRO A C 1
ATOM 1297 O O . PRO A 1 170 ? -4.794 -7.990 9.772 1.00 68.19 170 PRO A O 1
ATOM 1300 N N . LEU A 1 171 ? -3.295 -9.133 8.565 1.00 81.31 171 LEU A N 1
ATOM 1301 C CA . LEU A 1 171 ? -3.221 -8.139 7.501 1.00 81.31 171 LEU A CA 1
ATOM 1302 C C . LEU A 1 171 ? -4.418 -8.241 6.548 1.00 81.31 171 LEU A C 1
ATOM 1304 O O . LEU A 1 171 ? -4.610 -9.257 5.886 1.00 81.31 171 LEU A O 1
ATOM 1308 N N . LYS A 1 172 ? -5.205 -7.164 6.451 1.00 81.25 172 LYS A N 1
ATOM 1309 C CA . LYS A 1 172 ? -6.386 -7.103 5.570 1.00 81.25 172 LYS A CA 1
ATOM 1310 C C . LYS A 1 172 ? -6.218 -6.164 4.385 1.00 81.25 172 LYS A C 1
ATOM 1312 O O . LYS A 1 172 ? -6.889 -6.348 3.374 1.00 81.25 172 LYS A O 1
ATOM 1317 N N . LYS A 1 173 ? -5.387 -5.129 4.517 1.00 88.44 173 LYS A N 1
ATOM 1318 C CA . LYS A 1 173 ? -5.150 -4.145 3.458 1.00 88.44 173 LYS A CA 1
ATOM 1319 C C . LYS A 1 173 ? -3.683 -3.744 3.425 1.00 88.44 173 LYS A C 1
ATOM 1321 O O . LYS A 1 173 ? -3.041 -3.601 4.462 1.00 88.44 173 LYS A O 1
ATOM 1326 N N . VAL A 1 174 ? -3.196 -3.498 2.222 1.00 92.31 174 VAL A N 1
ATOM 1327 C CA . VAL A 1 174 ? -1.871 -2.951 1.950 1.00 92.31 174 VAL A CA 1
ATOM 1328 C C . VAL A 1 174 ? -2.028 -1.765 1.005 1.00 92.31 174 VAL A C 1
ATOM 1330 O O . VAL A 1 174 ? -2.903 -1.769 0.139 1.00 92.31 174 VAL A O 1
ATOM 1333 N N . VAL A 1 175 ? -1.221 -0.731 1.213 1.00 94.00 175 VAL A N 1
ATOM 1334 C CA . VAL A 1 175 ? -1.180 0.470 0.380 1.00 94.00 175 VAL A CA 1
ATOM 1335 C C . VAL A 1 175 ? 0.180 0.538 -0.298 1.00 94.00 175 VAL A C 1
ATOM 1337 O O . VAL A 1 175 ? 1.212 0.454 0.367 1.00 94.00 175 VAL A O 1
ATOM 1340 N N . PHE A 1 176 ? 0.159 0.731 -1.613 1.00 94.38 176 PHE A N 1
ATOM 1341 C CA . PHE A 1 176 ? 1.323 1.040 -2.437 1.00 94.38 176 PHE A CA 1
ATOM 1342 C C . PHE A 1 176 ? 1.140 2.442 -3.022 1.00 94.38 176 PHE A C 1
ATOM 1344 O O . PHE A 1 176 ? 0.017 2.831 -3.351 1.00 94.38 176 PHE A O 1
ATOM 1351 N N . ILE A 1 177 ? 2.227 3.202 -3.146 1.00 93.00 177 ILE A N 1
ATOM 1352 C CA . ILE A 1 177 ? 2.213 4.515 -3.801 1.00 93.00 177 ILE A CA 1
ATOM 1353 C C . ILE A 1 177 ? 2.705 4.331 -5.235 1.00 93.00 177 ILE A C 1
ATOM 1355 O O . ILE A 1 177 ? 3.868 3.998 -5.442 1.00 93.00 177 ILE A O 1
ATOM 1359 N N . ASP A 1 178 ? 1.833 4.576 -6.212 1.00 92.19 178 ASP A N 1
ATOM 1360 C CA . ASP A 1 178 ? 2.205 4.585 -7.626 1.00 92.19 178 ASP A CA 1
ATOM 1361 C C . ASP A 1 178 ? 2.425 6.022 -8.103 1.00 92.19 178 ASP A C 1
ATOM 1363 O O . ASP A 1 178 ? 1.483 6.790 -8.299 1.00 92.19 178 ASP A O 1
ATOM 1367 N N . SER A 1 179 ? 3.689 6.425 -8.208 1.00 87.69 179 SER A N 1
ATOM 1368 C CA . SER A 1 179 ? 4.072 7.749 -8.699 1.00 87.69 179 SER A CA 1
ATOM 1369 C C . SER A 1 179 ? 5.541 7.774 -9.116 1.00 87.69 179 SER A C 1
ATOM 1371 O O . SER A 1 179 ? 6.292 6.825 -8.890 1.00 87.69 179 SER A O 1
ATOM 1373 N N . THR A 1 180 ? 5.982 8.881 -9.715 1.00 84.12 180 THR A N 1
ATOM 1374 C CA . THR A 1 180 ? 7.418 9.102 -9.931 1.00 84.12 180 THR A CA 1
ATOM 1375 C C . THR A 1 180 ? 8.141 9.359 -8.603 1.00 84.12 180 THR A C 1
ATOM 1377 O O . THR A 1 180 ? 7.575 9.944 -7.680 1.00 84.12 180 THR A O 1
ATOM 1380 N N . TRP A 1 181 ? 9.432 9.019 -8.513 1.00 76.50 181 TRP A N 1
ATOM 1381 C CA . TRP A 1 181 ? 10.235 9.234 -7.296 1.00 76.50 181 TRP A CA 1
ATOM 1382 C C . TRP A 1 181 ? 10.340 10.698 -6.842 1.00 76.50 181 TRP A C 1
ATOM 1384 O O . TRP A 1 181 ? 10.600 10.959 -5.670 1.00 76.50 181 TRP A O 1
ATOM 1394 N N . ASN A 1 182 ? 10.126 11.659 -7.742 1.00 77.06 182 ASN A N 1
ATOM 1395 C CA . ASN 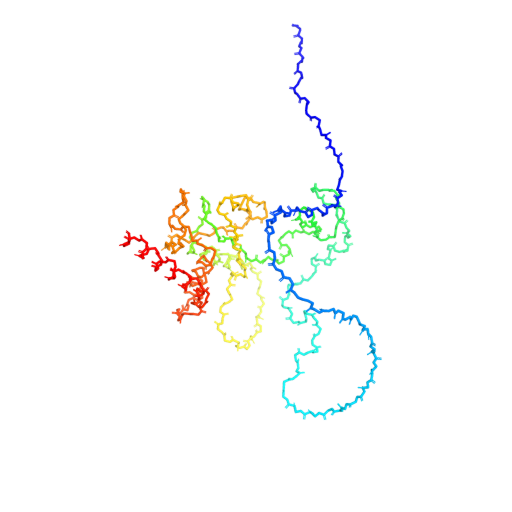A 1 182 ? 10.110 13.074 -7.373 1.00 77.06 182 ASN A CA 1
ATOM 1396 C C . ASN A 1 182 ? 8.793 13.463 -6.684 1.00 77.06 182 ASN A C 1
ATOM 1398 O O . ASN A 1 182 ? 8.809 14.234 -5.731 1.00 77.06 182 ASN A O 1
ATOM 1402 N N . GLN A 1 183 ? 7.668 12.898 -7.131 1.00 81.88 183 GLN A N 1
ATOM 1403 C CA . GLN A 1 183 ? 6.332 13.164 -6.582 1.00 81.88 183 GLN A CA 1
ATOM 1404 C C . GLN A 1 183 ? 6.052 12.354 -5.313 1.00 81.88 183 GLN A C 1
ATOM 1406 O O . GLN A 1 183 ? 5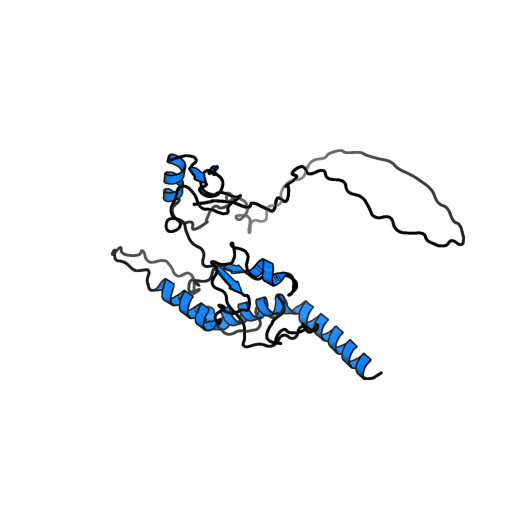.318 12.798 -4.432 1.00 81.88 183 GLN A O 1
ATOM 1411 N N . THR A 1 184 ? 6.651 11.168 -5.193 1.00 83.44 184 THR A N 1
ATOM 1412 C CA . THR A 1 184 ? 6.323 10.240 -4.109 1.00 83.44 184 THR A CA 1
ATOM 1413 C C . THR A 1 184 ? 6.660 10.775 -2.721 1.00 83.44 184 THR A C 1
ATOM 1415 O O . THR A 1 184 ? 6.032 10.352 -1.755 1.00 83.44 184 THR A O 1
ATOM 1418 N N . ASN A 1 185 ? 7.631 11.688 -2.595 1.00 79.94 185 ASN A N 1
ATOM 1419 C CA . ASN A 1 185 ? 8.004 12.238 -1.293 1.00 79.94 185 ASN A CA 1
ATOM 1420 C C . ASN A 1 185 ? 6.839 13.020 -0.681 1.00 79.94 185 ASN A C 1
ATOM 1422 O O . ASN A 1 185 ? 6.498 12.768 0.469 1.00 79.94 185 ASN A O 1
ATOM 1426 N N . GLU A 1 186 ? 6.185 13.888 -1.459 1.00 85.12 186 GLU A N 1
ATOM 1427 C CA . GLU A 1 186 ? 5.011 14.650 -1.011 1.00 85.12 186 GLU A CA 1
ATOM 1428 C C . GLU A 1 186 ? 3.827 13.737 -0.693 1.00 85.12 186 GLU A C 1
ATOM 1430 O O . GLU A 1 186 ? 3.127 13.936 0.296 1.00 85.12 186 GLU A O 1
ATOM 1435 N N . ILE A 1 187 ? 3.626 12.692 -1.501 1.00 87.19 187 ILE A N 1
ATOM 1436 C CA . ILE A 1 187 ? 2.548 11.728 -1.263 1.00 87.19 187 ILE A CA 1
ATOM 1437 C C . ILE A 1 187 ? 2.815 10.959 0.033 1.00 87.19 187 ILE A C 1
ATOM 1439 O O . ILE A 1 187 ? 1.913 10.798 0.848 1.00 87.19 187 ILE A O 1
ATOM 1443 N N . SER A 1 188 ? 4.056 10.517 0.253 1.00 85.56 188 SER A N 1
ATOM 1444 C CA . SER A 1 188 ? 4.440 9.731 1.429 1.00 85.56 188 SER A CA 1
ATOM 1445 C C . SER A 1 188 ? 4.344 10.509 2.745 1.00 85.56 188 SER A C 1
ATOM 1447 O O . SER A 1 188 ? 4.161 9.895 3.796 1.00 85.56 188 SER A O 1
ATOM 1449 N N . THR A 1 189 ? 4.457 11.841 2.700 1.00 85.94 189 THR A N 1
ATOM 1450 C CA . THR A 1 189 ? 4.371 12.717 3.878 1.00 85.94 189 THR A CA 1
ATOM 1451 C C . THR A 1 189 ? 2.954 13.213 4.167 1.00 85.94 189 THR A C 1
ATOM 1453 O O . THR A 1 189 ? 2.752 13.862 5.195 1.00 85.94 189 THR A O 1
ATOM 1456 N N . ASP A 1 190 ? 1.968 12.885 3.323 1.00 88.62 190 ASP A N 1
ATOM 1457 C CA . ASP A 1 190 ? 0.555 13.231 3.521 1.00 88.62 190 ASP A CA 1
ATOM 1458 C C . ASP A 1 190 ? 0.050 12.745 4.894 1.00 88.62 190 ASP A C 1
ATOM 1460 O O . ASP A 1 190 ? 0.264 11.593 5.284 1.00 88.62 190 ASP A O 1
ATOM 1464 N N . GLU A 1 191 ? -0.659 13.615 5.627 1.00 86.25 191 GLU A N 1
ATOM 1465 C CA . GLU A 1 191 ? -1.192 13.331 6.972 1.00 86.25 191 GLU A CA 1
ATOM 1466 C C . GLU A 1 191 ? -1.996 12.022 7.038 1.00 86.25 191 GLU A C 1
ATOM 1468 O O . GLU A 1 191 ? -2.011 11.346 8.068 1.00 86.25 191 GLU A O 1
ATOM 1473 N N . ARG A 1 192 ? -2.663 11.639 5.942 1.00 85.62 192 ARG A N 1
ATOM 1474 C CA . ARG A 1 192 ? -3.480 10.419 5.872 1.00 85.62 192 ARG A CA 1
ATOM 1475 C C . ARG A 1 192 ? -2.641 9.143 5.895 1.00 85.62 192 ARG A C 1
ATOM 1477 O O . ARG A 1 192 ? -3.172 8.097 6.266 1.00 85.62 192 ARG A O 1
ATOM 1484 N N . LEU A 1 193 ? -1.368 9.215 5.503 1.00 87.06 193 LEU A N 1
ATOM 1485 C CA . LEU A 1 193 ? -0.450 8.074 5.457 1.00 87.06 193 LEU A CA 1
ATOM 1486 C C . LEU A 1 193 ? 0.458 7.986 6.689 1.00 87.06 193 LEU A C 1
ATOM 1488 O O . LEU A 1 193 ? 0.913 6.892 7.016 1.00 87.06 193 LEU A O 1
ATOM 1492 N N . GLN A 1 194 ? 0.671 9.090 7.415 1.00 82.12 194 GLN A N 1
ATOM 1493 C CA . GLN A 1 194 ? 1.585 9.154 8.569 1.00 82.12 194 GLN A CA 1
ATOM 1494 C C . GLN A 1 194 ? 1.251 8.167 9.704 1.00 82.12 194 GLN A C 1
ATOM 1496 O O . GLN A 1 194 ? 2.133 7.779 10.463 1.00 82.12 194 GLN A O 1
ATOM 1501 N N . GLY A 1 195 ? -0.013 7.754 9.838 1.00 81.69 195 GLY A N 1
ATOM 1502 C CA . GLY A 1 195 ? -0.445 6.789 10.857 1.00 81.69 195 GLY A CA 1
ATOM 1503 C C . GLY A 1 195 ? -0.288 5.315 10.467 1.00 81.69 195 GLY A C 1
ATOM 1504 O O . GLY A 1 195 ? -0.626 4.444 11.270 1.00 81.69 195 GLY A O 1
ATOM 1505 N N . LEU A 1 196 ? 0.153 5.017 9.240 1.00 87.56 196 LEU A N 1
ATOM 1506 C CA . LEU A 1 196 ? 0.290 3.646 8.749 1.00 87.56 196 LEU A CA 1
ATOM 1507 C C . LEU A 1 196 ? 1.660 3.069 9.109 1.00 87.56 196 LEU A C 1
ATOM 1509 O O . LEU A 1 196 ? 2.681 3.745 9.002 1.00 87.56 196 LEU A O 1
ATOM 1513 N N . LEU A 1 197 ? 1.689 1.785 9.482 1.00 88.06 197 LEU A N 1
ATOM 1514 C CA . LEU A 1 197 ? 2.953 1.066 9.628 1.00 88.06 197 LEU A CA 1
ATOM 1515 C C . LEU A 1 197 ? 3.633 1.005 8.261 1.00 88.06 197 LEU A C 1
ATOM 1517 O O . LEU A 1 197 ? 3.062 0.454 7.317 1.00 88.06 197 LEU A O 1
ATOM 1521 N N . ARG A 1 198 ? 4.840 1.560 8.175 1.00 91.19 198 ARG A N 1
ATOM 1522 C CA . ARG A 1 198 ? 5.607 1.595 6.939 1.00 91.19 198 ARG A CA 1
ATOM 1523 C C . ARG A 1 198 ? 6.555 0.404 6.842 1.00 91.19 198 ARG A C 1
ATOM 1525 O O . ARG A 1 198 ? 7.302 0.141 7.779 1.00 91.19 198 ARG A O 1
ATOM 1532 N N . VAL A 1 199 ? 6.523 -0.287 5.711 1.00 90.12 199 VAL A N 1
ATOM 1533 C CA . VAL A 1 199 ? 7.284 -1.509 5.436 1.00 90.12 199 VAL A CA 1
ATOM 1534 C C . VAL A 1 199 ? 8.194 -1.271 4.239 1.00 90.12 199 VAL A C 1
ATOM 1536 O O . VAL A 1 199 ? 7.746 -0.742 3.221 1.00 90.12 199 VAL A O 1
ATOM 1539 N N . GLU A 1 200 ? 9.454 -1.675 4.351 1.00 90.25 200 GLU A N 1
ATOM 1540 C CA . GLU A 1 200 ? 10.440 -1.599 3.276 1.00 90.25 200 GLU A CA 1
ATOM 1541 C C . GLU A 1 200 ? 10.933 -2.997 2.894 1.00 90.25 200 GLU A C 1
ATOM 1543 O O . GLU A 1 200 ? 11.215 -3.835 3.749 1.00 90.25 200 GLU A O 1
ATOM 1548 N N . LEU A 1 201 ? 11.034 -3.239 1.587 1.00 87.94 201 LEU A N 1
ATOM 1549 C CA . LEU A 1 201 ? 11.558 -4.476 1.016 1.00 87.94 201 LEU A CA 1
ATOM 1550 C C . LEU A 1 201 ? 13.022 -4.243 0.624 1.00 87.94 201 LEU A C 1
ATOM 1552 O O . LEU A 1 201 ? 13.302 -3.766 -0.472 1.00 87.94 201 LEU A O 1
ATOM 1556 N N . THR A 1 202 ? 13.960 -4.536 1.525 1.00 81.00 202 THR A N 1
ATOM 1557 C CA . THR A 1 202 ? 15.395 -4.246 1.318 1.00 81.00 202 THR A CA 1
ATOM 1558 C C . THR A 1 202 ? 16.194 -5.418 0.752 1.00 81.00 202 THR A C 1
ATOM 1560 O O . THR A 1 202 ? 17.308 -5.226 0.270 1.00 81.00 202 THR A O 1
ATOM 1563 N N . SER A 1 203 ? 15.646 -6.634 0.773 1.00 82.00 203 SER A N 1
ATOM 1564 C CA . SER A 1 203 ? 16.354 -7.867 0.396 1.00 82.00 203 SER A CA 1
ATOM 1565 C C . SER A 1 203 ? 16.577 -8.037 -1.113 1.00 82.00 203 SER A C 1
ATOM 1567 O O . SER A 1 203 ? 17.136 -9.045 -1.547 1.00 82.00 203 SER A O 1
ATOM 1569 N N . ARG A 1 204 ? 16.117 -7.087 -1.937 1.00 86.44 204 ARG A N 1
ATOM 1570 C CA . ARG A 1 204 ? 15.983 -7.254 -3.388 1.00 86.44 204 ARG A CA 1
ATOM 1571 C C . ARG A 1 204 ? 16.459 -6.010 -4.120 1.00 86.44 204 ARG A C 1
ATOM 1573 O O . ARG A 1 204 ? 16.257 -4.892 -3.658 1.00 86.44 204 ARG A O 1
ATOM 1580 N N . LYS A 1 205 ? 17.056 -6.226 -5.290 1.00 89.06 205 LYS A N 1
ATOM 1581 C CA . LYS A 1 205 ? 17.451 -5.164 -6.216 1.00 89.06 205 LYS A CA 1
ATOM 1582 C C . LYS A 1 205 ? 16.440 -5.060 -7.347 1.00 89.06 205 LYS A C 1
ATOM 1584 O O . LYS A 1 205 ? 15.928 -6.079 -7.806 1.00 89.06 205 LYS A O 1
ATOM 1589 N N . THR A 1 206 ? 16.177 -3.841 -7.795 1.00 88.50 206 THR A N 1
ATOM 1590 C CA . THR A 1 206 ? 15.288 -3.572 -8.919 1.00 88.50 206 THR A CA 1
ATOM 1591 C C . THR A 1 206 ? 15.905 -4.049 -10.231 1.00 88.50 206 THR A C 1
ATOM 1593 O O . THR A 1 206 ? 17.086 -3.831 -10.509 1.00 88.50 206 THR A O 1
ATOM 1596 N N . CYS A 1 207 ? 15.082 -4.668 -11.070 1.00 86.31 207 CYS A N 1
ATOM 1597 C CA . CYS A 1 207 ? 15.376 -4.933 -12.473 1.00 86.31 207 CYS A CA 1
ATOM 1598 C C . CYS A 1 207 ? 14.838 -3.814 -13.379 1.00 86.31 207 CYS A C 1
ATOM 1600 O O . CYS A 1 207 ? 14.795 -3.959 -14.601 1.00 86.31 207 CYS A O 1
ATOM 1602 N N . PHE A 1 208 ? 14.402 -2.683 -12.813 1.00 82.69 208 PHE A N 1
ATOM 1603 C CA . PHE A 1 208 ? 13.815 -1.613 -13.599 1.00 82.69 208 PHE A CA 1
ATOM 1604 C C . PHE A 1 208 ? 14.872 -0.982 -14.499 1.00 82.69 208 PHE A C 1
ATOM 1606 O O . PHE A 1 208 ? 15.921 -0.512 -14.063 1.00 82.69 208 PHE A O 1
ATOM 1613 N N . TRP A 1 209 ? 14.585 -0.954 -15.797 1.00 79.81 209 TRP A N 1
ATOM 1614 C CA . TRP A 1 209 ? 15.570 -0.584 -16.812 1.00 79.81 209 TRP A CA 1
ATOM 1615 C C . TRP A 1 209 ? 15.934 0.908 -16.818 1.00 79.81 209 TRP A C 1
ATOM 1617 O O . TRP A 1 209 ? 16.874 1.296 -17.518 1.00 79.81 209 TRP A O 1
ATOM 1627 N N . ARG A 1 210 ? 15.211 1.751 -16.065 1.00 80.06 210 ARG A N 1
ATOM 1628 C CA . ARG A 1 210 ? 15.529 3.174 -15.877 1.00 80.06 210 ARG A CA 1
ATOM 1629 C C . ARG A 1 210 ? 16.173 3.371 -14.509 1.00 80.06 210 ARG A C 1
ATOM 1631 O O . ARG A 1 210 ? 15.487 3.311 -13.490 1.00 80.06 210 ARG A O 1
ATOM 1638 N N . SER A 1 211 ? 17.475 3.643 -14.498 1.00 71.31 211 SER A N 1
ATOM 1639 C CA . SER A 1 211 ? 18.185 4.020 -13.279 1.00 71.31 211 SER A CA 1
ATOM 1640 C C . SER A 1 211 ? 17.622 5.326 -12.723 1.00 71.31 211 SER A C 1
ATOM 1642 O O . SER A 1 211 ? 17.364 6.283 -13.454 1.00 71.31 211 SER A O 1
ATOM 1644 N N . GLN A 1 212 ? 17.426 5.356 -11.410 1.00 75.12 212 GLN A N 1
ATOM 1645 C CA . GLN A 1 212 ? 16.979 6.545 -10.698 1.00 75.12 212 GLN A CA 1
ATOM 1646 C C . GLN A 1 212 ? 18.207 7.224 -10.102 1.00 75.12 212 GLN A C 1
ATOM 1648 O O . GLN A 1 212 ? 18.888 6.663 -9.245 1.00 75.12 212 GLN A O 1
ATOM 1653 N N . HIS A 1 213 ? 18.530 8.417 -10.596 1.00 77.06 213 HIS A N 1
ATOM 1654 C CA . HIS A 1 213 ? 19.730 9.127 -10.171 1.00 77.06 213 HIS A CA 1
ATOM 1655 C C . HIS A 1 213 ? 19.690 9.423 -8.663 1.00 77.06 213 HIS A C 1
ATOM 1657 O O . HIS A 1 213 ? 18.721 9.990 -8.158 1.00 77.06 213 HIS A O 1
ATOM 1663 N N . GLY A 1 214 ? 20.752 9.051 -7.944 1.00 81.38 214 GLY A N 1
ATOM 1664 C CA . GLY A 1 214 ? 20.870 9.288 -6.502 1.00 81.38 214 GLY A CA 1
ATOM 1665 C C . GLY A 1 214 ? 19.940 8.437 -5.627 1.00 81.38 214 GLY A C 1
ATOM 1666 O O . GLY A 1 214 ? 19.749 8.768 -4.458 1.00 81.38 214 GLY A O 1
ATOM 1667 N N . LYS A 1 215 ? 19.346 7.365 -6.167 1.00 82.81 215 LYS A N 1
ATOM 1668 C CA . LYS A 1 215 ? 18.563 6.382 -5.404 1.00 82.81 215 LYS A CA 1
ATOM 1669 C C . LYS A 1 215 ? 19.264 5.021 -5.412 1.00 82.81 215 LYS A C 1
ATOM 1671 O O . LYS A 1 215 ? 19.907 4.691 -6.410 1.00 82.81 215 LYS A O 1
ATOM 1676 N N . PRO A 1 216 ? 19.172 4.245 -4.318 1.00 85.88 216 PRO A N 1
ATOM 1677 C CA . PRO A 1 216 ? 19.773 2.920 -4.269 1.00 85.88 216 PRO A CA 1
ATOM 1678 C C . PRO A 1 216 ? 19.051 1.962 -5.224 1.00 85.88 216 PRO A C 1
ATOM 1680 O O . PRO A 1 216 ? 17.872 2.136 -5.533 1.00 85.88 216 PRO A O 1
ATOM 1683 N N . ASP A 1 217 ? 19.753 0.920 -5.663 1.00 85.69 217 ASP A N 1
ATOM 1684 C CA . ASP A 1 217 ? 19.198 -0.136 -6.518 1.00 85.69 217 ASP A CA 1
ATOM 1685 C C . ASP A 1 217 ? 18.209 -1.053 -5.779 1.00 85.69 217 ASP A C 1
ATOM 1687 O O . ASP A 1 217 ? 17.565 -1.888 -6.401 1.00 85.69 217 ASP A O 1
ATOM 1691 N N . THR A 1 218 ? 18.027 -0.875 -4.472 1.00 88.25 218 THR A N 1
ATOM 1692 C CA . THR A 1 218 ? 16.988 -1.540 -3.672 1.00 88.25 218 THR A CA 1
ATOM 1693 C C . THR A 1 218 ? 15.606 -0.900 -3.822 1.00 88.25 218 THR A C 1
ATOM 1695 O O . THR A 1 218 ? 14.612 -1.435 -3.338 1.00 88.25 218 THR A O 1
ATOM 1698 N N . TYR A 1 219 ? 15.505 0.251 -4.493 1.00 87.81 219 TYR A N 1
ATOM 1699 C CA . TYR A 1 219 ? 14.236 0.948 -4.694 1.00 87.81 219 TYR A CA 1
ATOM 1700 C C . TYR A 1 219 ? 13.490 0.356 -5.890 1.00 87.81 219 TYR A C 1
ATOM 1702 O O . TYR A 1 219 ? 13.727 0.700 -7.047 1.00 87.81 219 TYR A O 1
ATOM 1710 N N . LEU A 1 220 ? 12.586 -0.563 -5.568 1.00 90.44 220 LEU A N 1
ATOM 1711 C CA . LEU A 1 220 ? 11.776 -1.329 -6.508 1.00 90.44 220 LEU A CA 1
ATOM 1712 C C . LEU A 1 220 ? 10.777 -0.451 -7.278 1.00 90.44 220 LEU A C 1
ATOM 1714 O O . LEU A 1 220 ? 10.229 0.512 -6.737 1.00 90.44 220 LEU A O 1
ATOM 1718 N N . ALA A 1 221 ? 10.480 -0.817 -8.528 1.00 91.19 221 ALA A N 1
ATOM 1719 C CA . ALA A 1 221 ? 9.310 -0.289 -9.227 1.00 91.19 221 ALA A CA 1
ATOM 1720 C C . ALA A 1 221 ? 8.013 -0.757 -8.542 1.00 91.19 221 ALA A C 1
ATOM 1722 O O . ALA A 1 221 ? 7.996 -1.802 -7.891 1.00 91.19 221 ALA A O 1
ATOM 1723 N N . THR A 1 222 ? 6.900 -0.040 -8.743 1.00 92.62 222 THR A N 1
ATOM 1724 C CA . THR A 1 222 ? 5.604 -0.357 -8.109 1.00 92.62 222 THR A CA 1
ATOM 1725 C C . THR A 1 222 ? 5.213 -1.828 -8.286 1.00 92.62 222 THR A C 1
ATOM 1727 O O . THR A 1 222 ? 4.837 -2.492 -7.324 1.00 92.62 222 THR A O 1
ATOM 1730 N N . ILE A 1 223 ? 5.359 -2.370 -9.500 1.00 94.75 223 ILE A N 1
ATOM 1731 C CA . ILE A 1 223 ? 4.998 -3.764 -9.791 1.00 94.75 223 ILE A CA 1
ATOM 1732 C C . ILE A 1 223 ? 5.925 -4.779 -9.111 1.00 94.75 223 ILE A C 1
ATOM 1734 O O . ILE A 1 223 ? 5.460 -5.814 -8.644 1.00 94.75 223 ILE A O 1
ATOM 1738 N N . GLU A 1 224 ? 7.218 -4.470 -8.998 1.00 93.62 224 GLU A N 1
ATOM 1739 C CA . GLU A 1 224 ? 8.175 -5.307 -8.271 1.00 93.62 224 GLU A CA 1
ATOM 1740 C C . GLU A 1 224 ? 7.857 -5.300 -6.774 1.00 93.62 224 GLU A C 1
ATOM 1742 O O . GLU A 1 224 ? 7.834 -6.355 -6.147 1.00 93.62 224 GLU A O 1
ATOM 1747 N N . ALA A 1 225 ? 7.546 -4.128 -6.209 1.00 94.88 225 ALA A N 1
ATOM 1748 C CA . ALA A 1 225 ? 7.145 -3.999 -4.813 1.00 94.88 225 ALA A CA 1
ATOM 1749 C C . ALA A 1 225 ? 5.874 -4.808 -4.509 1.00 94.88 225 ALA A C 1
ATOM 1751 O O . ALA A 1 225 ? 5.831 -5.507 -3.499 1.00 94.88 225 ALA A O 1
ATOM 1752 N N . ILE A 1 226 ? 4.869 -4.767 -5.392 1.00 95.50 226 ILE A N 1
ATOM 1753 C CA . ILE A 1 226 ? 3.649 -5.580 -5.265 1.00 95.50 226 ILE A CA 1
ATOM 1754 C C . ILE A 1 226 ? 3.985 -7.073 -5.325 1.00 95.50 226 ILE A C 1
ATOM 1756 O O . ILE A 1 226 ? 3.587 -7.822 -4.433 1.00 95.50 226 ILE A O 1
ATOM 1760 N N . TYR A 1 227 ? 4.723 -7.506 -6.351 1.00 95.88 227 TYR A N 1
ATOM 1761 C CA . TYR A 1 227 ? 5.067 -8.915 -6.548 1.00 95.88 227 TYR A CA 1
ATOM 1762 C C . TYR A 1 227 ? 5.823 -9.487 -5.346 1.00 95.88 227 TYR A C 1
ATOM 1764 O O . TYR A 1 227 ? 5.430 -10.507 -4.779 1.00 95.88 227 TYR A O 1
ATOM 1772 N N . TYR A 1 228 ? 6.886 -8.805 -4.922 1.00 95.31 228 TYR A N 1
ATOM 1773 C CA . TYR A 1 228 ? 7.722 -9.278 -3.829 1.00 95.31 228 TYR A CA 1
ATOM 1774 C C . TYR A 1 228 ? 7.006 -9.226 -2.481 1.00 95.31 228 TYR A C 1
ATOM 1776 O O . TYR A 1 228 ? 7.146 -10.165 -1.705 1.00 95.31 228 TYR A O 1
ATOM 1784 N N . PHE A 1 229 ? 6.167 -8.213 -2.238 1.00 95.25 229 PHE A N 1
ATOM 1785 C CA . PHE A 1 229 ? 5.324 -8.182 -1.044 1.00 95.25 229 PHE A CA 1
ATOM 1786 C C . PHE A 1 229 ? 4.371 -9.382 -0.980 1.00 95.25 229 PHE A C 1
ATOM 1788 O O . PHE A 1 229 ? 4.247 -10.008 0.069 1.00 95.25 229 PHE A O 1
ATOM 1795 N N . LEU A 1 230 ? 3.695 -9.713 -2.087 1.00 93.19 230 LEU A N 1
ATOM 1796 C CA . LEU A 1 230 ? 2.766 -10.847 -2.136 1.00 93.19 230 LEU A CA 1
ATOM 1797 C C . LEU A 1 230 ? 3.489 -12.180 -1.952 1.00 93.19 230 LEU A C 1
ATOM 1799 O O . LEU A 1 230 ? 3.011 -13.029 -1.203 1.00 93.19 230 LEU A O 1
ATOM 1803 N N . LYS A 1 231 ? 4.655 -12.340 -2.583 1.00 92.88 231 LYS A N 1
ATOM 1804 C CA . LYS A 1 231 ? 5.503 -13.521 -2.420 1.00 92.88 231 LYS A CA 1
ATOM 1805 C C . LYS A 1 231 ? 5.961 -13.695 -0.968 1.00 92.88 231 LYS A C 1
ATOM 1807 O O . LYS A 1 231 ? 5.756 -14.762 -0.395 1.00 92.88 231 LYS A O 1
ATOM 1812 N N . ASP A 1 232 ? 6.492 -12.641 -0.349 1.00 92.44 232 ASP A N 1
ATOM 1813 C CA . ASP A 1 232 ? 6.938 -12.681 1.050 1.00 92.44 232 ASP A CA 1
ATOM 1814 C C . ASP A 1 232 ? 5.759 -12.922 2.003 1.00 92.44 232 ASP A C 1
ATOM 1816 O O . ASP A 1 232 ? 5.859 -13.707 2.946 1.00 92.44 232 ASP A O 1
ATOM 1820 N N . PHE A 1 233 ? 4.594 -12.331 1.725 1.00 91.62 233 PHE A N 1
ATOM 1821 C CA . PHE A 1 233 ? 3.378 -12.577 2.499 1.00 91.62 233 PHE A CA 1
ATOM 1822 C C . PHE A 1 233 ? 2.858 -14.003 2.367 1.00 91.62 233 PHE A C 1
ATOM 1824 O O . PHE A 1 233 ? 2.412 -14.579 3.356 1.00 91.62 233 PHE A O 1
ATOM 1831 N N . HIS A 1 234 ? 2.947 -14.602 1.189 1.00 90.56 234 HIS A N 1
ATOM 1832 C CA . HIS A 1 234 ? 2.578 -15.995 0.984 1.00 90.56 234 HIS A CA 1
ATOM 1833 C C . HIS A 1 234 ? 3.507 -16.931 1.764 1.00 90.56 234 HIS A C 1
ATOM 1835 O O . HIS A 1 234 ? 3.046 -17.757 2.550 1.00 90.56 234 HIS A O 1
ATOM 1841 N N . GLN A 1 235 ? 4.818 -16.748 1.621 1.00 90.00 235 GLN A N 1
ATOM 1842 C CA . GLN A 1 235 ? 5.797 -17.643 2.235 1.00 90.00 235 GLN A CA 1
ATOM 1843 C C . GLN A 1 235 ? 5.880 -17.463 3.754 1.00 90.00 235 GLN A C 1
ATOM 1845 O O . GLN A 1 235 ? 5.806 -18.428 4.507 1.00 90.00 235 GLN A O 1
ATOM 1850 N N . LEU A 1 236 ? 6.000 -16.222 4.227 1.00 88.12 236 LEU A N 1
ATOM 1851 C CA . LEU A 1 236 ? 6.261 -15.920 5.639 1.00 88.12 236 LEU A CA 1
ATOM 1852 C C . LEU A 1 236 ? 4.988 -15.575 6.423 1.00 88.12 236 LEU A C 1
ATOM 1854 O O . LEU A 1 236 ? 4.929 -15.758 7.642 1.00 88.12 236 LEU A O 1
ATOM 1858 N N . GLY A 1 237 ? 3.981 -15.023 5.742 1.00 85.50 237 GLY A N 1
ATOM 1859 C CA . GLY A 1 237 ? 2.707 -14.632 6.345 1.00 85.50 237 GLY A CA 1
ATOM 1860 C C . GLY A 1 237 ? 1.704 -15.782 6.413 1.00 85.50 237 GLY A C 1
ATOM 1861 O O . GLY A 1 237 ? 1.085 -15.970 7.459 1.00 85.50 237 GLY A O 1
ATOM 1862 N N . LEU A 1 238 ? 1.557 -16.552 5.327 1.00 86.56 238 LEU A N 1
ATOM 1863 C CA . LEU A 1 238 ? 0.684 -17.734 5.277 1.00 86.56 238 LEU A CA 1
ATOM 1864 C C . LEU A 1 238 ? 1.411 -19.028 5.662 1.00 86.56 238 LEU A C 1
ATOM 1866 O O . LEU A 1 238 ? 0.748 -19.984 6.056 1.00 86.56 238 LEU A O 1
ATOM 1870 N N . GLY A 1 239 ? 2.746 -19.058 5.582 1.00 85.69 239 GLY A N 1
ATOM 1871 C CA . GLY A 1 239 ? 3.524 -20.270 5.848 1.00 85.69 239 GLY A CA 1
ATOM 1872 C C . GLY A 1 239 ? 3.369 -21.331 4.757 1.00 85.69 239 GLY A C 1
ATOM 1873 O O . GLY A 1 239 ? 3.467 -22.518 5.054 1.00 85.69 239 GLY A O 1
ATOM 1874 N N . LEU A 1 240 ? 3.062 -20.913 3.526 1.00 90.38 240 LEU A N 1
ATOM 1875 C CA . LEU A 1 240 ? 2.832 -21.796 2.384 1.00 90.38 240 LEU A CA 1
ATOM 1876 C C . LEU A 1 240 ? 4.059 -21.829 1.460 1.00 90.38 240 LEU A C 1
ATOM 1878 O O . LEU A 1 240 ? 4.815 -20.857 1.373 1.00 90.38 240 LEU A O 1
ATOM 1882 N N . GLU A 1 241 ? 4.253 -22.945 0.758 1.00 93.38 241 GLU A N 1
ATOM 1883 C CA . GLU A 1 241 ? 5.264 -23.038 -0.297 1.00 93.38 241 GLU A CA 1
ATOM 1884 C C . GLU A 1 241 ? 4.842 -22.223 -1.525 1.00 93.38 241 GLU A C 1
ATOM 1886 O O . GLU A 1 241 ? 3.678 -22.225 -1.907 1.00 93.38 241 GLU A O 1
ATOM 1891 N N . TYR A 1 242 ? 5.797 -21.519 -2.138 1.00 93.31 242 TYR A N 1
ATOM 1892 C CA . TYR A 1 242 ? 5.543 -20.671 -3.304 1.00 93.31 242 TYR A CA 1
ATOM 1893 C C . TYR A 1 242 ? 5.763 -21.451 -4.601 1.00 93.31 242 TYR A C 1
ATOM 1895 O O . TYR A 1 242 ? 6.899 -21.839 -4.894 1.00 93.31 242 TYR A O 1
ATOM 1903 N N . HIS A 1 243 ? 4.716 -21.600 -5.411 1.00 94.44 243 HIS A N 1
ATOM 1904 C CA . HIS A 1 243 ? 4.753 -22.296 -6.702 1.00 94.44 243 HIS A CA 1
ATOM 1905 C C . HIS A 1 243 ? 4.508 -21.372 -7.905 1.00 94.44 243 HIS A C 1
ATOM 1907 O O . HIS A 1 243 ? 4.185 -21.841 -8.995 1.00 94.44 243 HIS A O 1
ATOM 1913 N N . GLY A 1 244 ? 4.692 -20.059 -7.737 1.00 91.88 244 GLY A N 1
ATOM 1914 C CA . GLY A 1 244 ? 4.566 -19.093 -8.835 1.00 91.88 244 GLY A CA 1
ATOM 1915 C C . GLY A 1 244 ? 3.186 -18.445 -8.935 1.00 91.88 244 GLY A C 1
ATOM 1916 O O . GLY A 1 244 ? 2.831 -17.898 -9.978 1.00 91.88 244 GLY A O 1
ATOM 1917 N N . GLU A 1 245 ? 2.410 -18.456 -7.850 1.00 95.62 245 GLU A N 1
ATOM 1918 C CA . GLU A 1 245 ? 1.027 -17.965 -7.771 1.00 95.62 245 GLU A CA 1
ATOM 1919 C C . GLU A 1 245 ? 0.872 -16.518 -8.257 1.00 95.62 245 GLU A C 1
ATOM 1921 O O . GLU A 1 245 ? -0.201 -16.122 -8.713 1.00 95.62 245 GLU A O 1
ATOM 1926 N N . TYR A 1 246 ? 1.945 -15.725 -8.175 1.00 93.88 246 TYR A N 1
ATOM 1927 C CA . TYR A 1 246 ? 1.952 -14.312 -8.546 1.00 93.88 246 TYR A CA 1
ATOM 1928 C C . TYR A 1 246 ? 2.884 -13.987 -9.717 1.00 93.88 246 TYR A C 1
ATOM 1930 O O . TYR A 1 246 ? 2.992 -12.817 -10.082 1.00 93.88 246 TYR A O 1
ATOM 1938 N N . ASP A 1 247 ? 3.547 -14.971 -10.336 1.00 94.06 247 ASP A N 1
ATOM 1939 C CA . ASP A 1 247 ? 4.555 -14.724 -11.384 1.00 94.06 247 ASP A CA 1
ATOM 1940 C C . ASP A 1 247 ? 3.966 -13.978 -12.588 1.00 94.06 247 ASP A C 1
ATOM 1942 O O . ASP A 1 247 ? 4.603 -13.090 -13.158 1.00 94.06 247 ASP A O 1
ATOM 1946 N N . ASN A 1 248 ? 2.697 -14.239 -12.910 1.00 93.56 248 ASN A N 1
ATOM 1947 C CA . ASN A 1 248 ? 1.995 -13.555 -13.995 1.00 93.56 248 ASN A CA 1
ATOM 1948 C C . ASN A 1 248 ? 1.768 -12.052 -13.748 1.00 93.56 248 ASN A C 1
ATOM 1950 O O . ASN A 1 248 ? 1.512 -11.324 -14.707 1.00 93.56 248 ASN A O 1
ATOM 1954 N N . LEU A 1 249 ? 1.938 -11.539 -12.520 1.00 92.00 249 LEU A N 1
ATOM 1955 C CA . LEU A 1 249 ? 1.987 -10.087 -12.286 1.00 92.00 249 LEU A CA 1
ATOM 1956 C C . LEU A 1 249 ? 3.160 -9.431 -13.026 1.00 92.00 249 LEU A C 1
ATOM 1958 O O . LEU A 1 249 ? 3.074 -8.274 -13.435 1.00 92.00 249 LEU A O 1
ATOM 1962 N N . LEU A 1 250 ? 4.246 -10.177 -13.235 1.00 93.12 250 LEU A N 1
ATOM 1963 C CA . LEU A 1 250 ? 5.434 -9.713 -13.941 1.00 93.12 250 LEU A CA 1
ATOM 1964 C C . LEU A 1 250 ? 5.393 -10.008 -15.444 1.00 93.12 250 LEU A C 1
ATOM 1966 O O . LEU A 1 250 ? 6.379 -9.733 -16.122 1.00 93.12 250 LEU A O 1
ATOM 1970 N N . PHE A 1 251 ? 4.284 -10.517 -15.994 1.00 91.50 251 PHE A N 1
ATOM 1971 C CA . PHE A 1 251 ? 4.198 -10.948 -17.395 1.00 91.50 251 PHE A CA 1
ATOM 1972 C C . PHE A 1 251 ? 4.653 -9.858 -18.383 1.00 91.50 251 PHE A C 1
ATOM 1974 O O . PHE A 1 251 ? 5.645 -10.019 -19.098 1.00 91.50 251 PHE A O 1
ATOM 1981 N N . PHE A 1 252 ? 3.987 -8.697 -18.370 1.00 89.06 252 PHE A N 1
ATOM 1982 C CA . PHE A 1 252 ? 4.361 -7.574 -19.238 1.00 89.06 252 PHE A CA 1
ATOM 1983 C C . PHE A 1 252 ? 5.706 -6.962 -18.854 1.00 89.06 252 PHE A C 1
ATOM 1985 O O . PHE A 1 252 ? 6.473 -6.551 -19.724 1.00 89.06 252 PHE A O 1
ATOM 1992 N N . TYR A 1 253 ? 6.004 -6.909 -17.556 1.00 89.38 253 TYR A N 1
ATOM 1993 C CA . TYR A 1 253 ? 7.247 -6.339 -17.051 1.00 89.38 253 TYR A CA 1
ATOM 1994 C C . TYR A 1 253 ? 8.471 -7.106 -17.572 1.00 89.38 253 TYR A C 1
ATOM 1996 O O . TYR A 1 253 ? 9.393 -6.500 -18.115 1.00 89.38 253 TYR A O 1
ATOM 2004 N N . SER A 1 254 ? 8.444 -8.438 -17.478 1.00 91.12 254 SER A N 1
ATOM 2005 C CA . SER A 1 254 ? 9.498 -9.341 -17.951 1.00 91.12 254 SER A CA 1
ATOM 2006 C C . SER A 1 254 ? 9.708 -9.229 -19.463 1.00 91.12 254 SER A C 1
ATOM 2008 O O . SER A 1 254 ? 10.847 -9.124 -19.939 1.00 91.12 254 SER A O 1
ATOM 2010 N N . TYR A 1 255 ? 8.612 -9.159 -20.226 1.00 89.75 255 TYR A N 1
ATOM 2011 C CA . TYR A 1 255 ? 8.667 -8.974 -21.674 1.00 89.75 255 TYR A CA 1
ATOM 2012 C C . TYR A 1 255 ? 9.316 -7.634 -22.055 1.00 89.75 255 TYR A C 1
ATOM 2014 O O . TYR A 1 255 ? 10.285 -7.601 -22.816 1.00 89.75 255 TYR A O 1
ATOM 2022 N N . LEU A 1 256 ? 8.846 -6.524 -21.472 1.00 87.69 256 LEU A N 1
ATOM 2023 C CA . LEU A 1 256 ? 9.390 -5.188 -21.742 1.00 87.69 256 LEU A CA 1
ATOM 2024 C C . LEU A 1 256 ? 10.859 -5.068 -21.324 1.00 87.69 256 LEU A C 1
ATOM 2026 O O . LEU A 1 256 ? 11.674 -4.535 -22.078 1.00 87.69 256 LEU A O 1
ATOM 2030 N N . HIS A 1 257 ? 11.216 -5.609 -20.160 1.00 88.25 257 HIS A N 1
ATOM 2031 C CA . HIS A 1 257 ? 12.598 -5.670 -19.694 1.00 88.25 257 HIS A CA 1
ATOM 2032 C C . HIS A 1 257 ? 13.503 -6.405 -20.698 1.00 88.25 257 HIS A C 1
ATOM 2034 O O . HIS A 1 257 ? 14.588 -5.922 -21.038 1.00 88.25 257 HIS A O 1
ATOM 2040 N N . SER A 1 258 ? 13.035 -7.530 -21.246 1.00 88.62 258 SER A N 1
ATOM 2041 C CA . SER A 1 258 ? 13.766 -8.304 -22.257 1.00 88.62 258 SER A CA 1
ATOM 2042 C C . SER A 1 258 ? 13.968 -7.526 -23.560 1.00 88.62 258 SER A C 1
ATOM 2044 O O . SER A 1 258 ? 15.073 -7.537 -24.114 1.00 88.62 258 SER A O 1
ATOM 2046 N N . LEU A 1 259 ? 12.945 -6.801 -24.028 1.00 90.12 259 LEU A N 1
ATOM 2047 C CA . LEU A 1 259 ? 13.053 -5.943 -25.213 1.00 90.12 259 LEU A CA 1
ATOM 2048 C C . LEU A 1 259 ? 14.082 -4.825 -25.009 1.00 90.12 259 LEU A C 1
ATOM 2050 O O . LEU A 1 259 ? 14.987 -4.658 -25.830 1.00 90.12 259 LEU A O 1
ATOM 2054 N N . VAL A 1 260 ? 13.993 -4.102 -23.888 1.00 88.75 260 VAL A N 1
ATOM 2055 C CA . VAL A 1 260 ? 14.901 -2.987 -23.581 1.00 88.75 260 VAL A CA 1
ATOM 2056 C C . VAL A 1 260 ? 16.347 -3.468 -23.480 1.00 88.75 260 VAL A C 1
ATOM 2058 O O . VAL A 1 260 ? 17.243 -2.863 -24.068 1.00 88.75 260 VAL A O 1
ATOM 2061 N N . ASN A 1 261 ? 16.599 -4.580 -22.792 1.00 86.94 261 ASN A N 1
ATOM 2062 C CA . ASN A 1 261 ? 17.957 -5.109 -22.656 1.00 86.94 261 ASN A CA 1
ATOM 2063 C C . ASN A 1 261 ? 18.512 -5.671 -23.965 1.00 86.94 261 ASN A C 1
ATOM 2065 O O . ASN A 1 261 ? 19.722 -5.641 -24.189 1.00 86.94 261 ASN A O 1
ATOM 2069 N N . SER A 1 262 ? 17.657 -6.179 -24.850 1.00 90.75 262 SER A N 1
ATOM 2070 C CA . SER A 1 262 ? 18.079 -6.593 -26.191 1.00 90.75 262 SER A CA 1
ATOM 2071 C C . SER A 1 262 ? 18.484 -5.386 -27.038 1.00 90.75 262 SER A C 1
ATOM 2073 O O . SER A 1 262 ? 19.562 -5.404 -27.629 1.00 90.75 262 SER A O 1
ATOM 2075 N N . ALA A 1 263 ? 17.710 -4.298 -26.993 1.00 90.88 263 ALA A N 1
ATOM 2076 C CA . ALA A 1 263 ? 18.054 -3.045 -27.666 1.00 90.88 263 ALA A CA 1
ATOM 2077 C C . ALA A 1 263 ? 19.355 -2.419 -27.126 1.00 90.88 263 ALA A C 1
ATOM 2079 O O . ALA A 1 263 ? 20.222 -2.032 -27.907 1.00 90.88 263 ALA A O 1
ATOM 2080 N N . ARG A 1 264 ? 19.548 -2.381 -25.797 1.00 88.88 264 ARG A N 1
ATOM 2081 C CA . ARG A 1 264 ? 20.783 -1.860 -25.172 1.00 88.88 264 ARG A CA 1
ATOM 2082 C C . ARG A 1 264 ? 22.027 -2.638 -25.603 1.00 88.88 264 ARG A C 1
ATOM 2084 O O . ARG A 1 264 ? 23.048 -2.026 -25.889 1.00 88.88 264 ARG A O 1
ATOM 2091 N N . ARG A 1 265 ? 21.930 -3.972 -25.678 1.00 89.75 265 ARG A N 1
ATOM 2092 C CA . ARG A 1 265 ? 23.024 -4.846 -26.140 1.00 89.75 265 ARG A CA 1
ATOM 2093 C C . ARG A 1 265 ? 23.345 -4.660 -27.622 1.00 89.75 265 ARG A C 1
ATOM 2095 O O . ARG A 1 265 ? 24.502 -4.809 -28.003 1.00 89.75 265 ARG A O 1
ATOM 2102 N N . ALA A 1 266 ? 22.342 -4.366 -28.449 1.00 91.19 266 ALA A N 1
ATOM 2103 C CA . ALA A 1 266 ? 22.555 -4.050 -29.858 1.00 91.19 266 ALA A CA 1
ATOM 2104 C C . ALA A 1 266 ? 23.286 -2.706 -30.017 1.00 91.19 266 ALA A C 1
ATOM 2106 O O . ALA A 1 266 ? 24.296 -2.651 -30.708 1.00 91.19 266 ALA A O 1
ATOM 2107 N N . ALA A 1 267 ? 22.844 -1.667 -29.300 1.00 88.31 267 ALA A N 1
ATOM 2108 C CA . ALA A 1 267 ? 23.448 -0.332 -29.345 1.00 88.31 267 ALA A CA 1
ATOM 2109 C C . ALA A 1 267 ? 24.873 -0.261 -28.764 1.00 88.31 267 ALA A C 1
ATOM 2111 O O . ALA A 1 267 ? 25.636 0.619 -29.129 1.00 88.31 267 ALA A O 1
ATOM 2112 N N . SER A 1 268 ? 25.250 -1.167 -27.854 1.00 81.00 268 SER A N 1
ATOM 2113 C CA . SER A 1 268 ? 26.618 -1.229 -27.316 1.00 81.00 268 SER A CA 1
ATOM 2114 C C . SER A 1 268 ? 27.618 -1.950 -28.228 1.00 81.00 268 SER A C 1
ATOM 2116 O O . SER A 1 268 ? 28.798 -2.010 -27.899 1.00 81.00 268 SER A O 1
ATOM 2118 N N . ARG A 1 269 ? 27.144 -2.598 -29.301 1.00 71.25 269 ARG A N 1
ATOM 2119 C CA . ARG A 1 269 ? 27.972 -3.351 -30.263 1.00 71.25 269 ARG A CA 1
ATOM 2120 C C . ARG A 1 269 ? 28.231 -2.580 -31.563 1.00 71.25 269 ARG A C 1
ATOM 2122 O O . ARG A 1 269 ? 29.063 -3.022 -32.349 1.00 71.25 269 ARG A O 1
ATOM 2129 N N . SER A 1 270 ? 27.492 -1.497 -31.783 1.00 56.78 270 SER A N 1
ATOM 2130 C CA . SER A 1 270 ? 27.624 -0.530 -32.880 1.00 56.78 270 SER A CA 1
ATOM 2131 C C . SER A 1 270 ? 28.488 0.647 -32.460 1.00 56.78 270 SER A C 1
ATOM 2133 O O . SER A 1 270 ? 29.308 1.086 -33.289 1.00 56.78 270 SER A O 1
#

Radius of gyration: 30.31 Å; chains: 1; bounding box: 70×82×87 Å